Protein AF-A0A2X4UEC0-F1 (afdb_monomer_lite)

Radius of gyration: 20.93 Å; chains: 1; bounding box: 44×48×71 Å

Secondary structure (DSSP, 8-state):
-EE-TTT--HHHHHHHHHHHHHHHHHHHHHH-----HHHHHHHHHSTT-TTHHHHHHHHHHHHHHHHHHHHHSPPPP----S-HHHHHHHHHHHHHHHHHHHTS--TTSHHHHHHHHHHHHHHHHHHHTT-----SS-HHHHHHHHHHHHHHHHHHHHHHHHHHHHTTTT-HHHHHHHH-SSSEE-THHHHHHHHHHHHHHHHHHHHHHHSB-TTS-B----------HHHHHHHHHHHHHHHHH---HHHHHHHHHTT-HHHHHHHHHHHHHHHHHHHHHHHT-

pLDDT: mean 80.18, std 17.24, range [28.81, 96.94]

InterPro domains:
  IPR046513 Protein of unknown function DUF6691 [PF20398] (149-282)

Structure (mmCIF, N/CA/C/O backbone):
data_AF-A0A2X4UEC0-F1
#
_entry.id   AF-A0A2X4UEC0-F1
#
loop_
_atom_site.group_PDB
_atom_site.id
_atom_site.type_symbol
_atom_site.label_atom_id
_atom_site.label_alt_id
_atom_site.label_comp_id
_atom_site.label_asym_id
_atom_site.label_entity_id
_atom_site.label_seq_id
_atom_site.pdbx_PDB_ins_code
_atom_site.Cartn_x
_atom_site.Cartn_y
_atom_site.Cartn_z
_atom_site.occupancy
_atom_site.B_iso_or_equiv
_atom_site.auth_seq_id
_atom_site.auth_comp_id
_atom_site.auth_asym_id
_atom_site.auth_atom_id
_atom_site.pdbx_PDB_model_num
ATOM 1 N N . MET A 1 1 ? -0.788 -0.005 -29.541 1.00 61.12 1 MET A N 1
ATOM 2 C CA . MET A 1 1 ? -0.770 -0.655 -28.217 1.00 61.12 1 MET A CA 1
ATOM 3 C C . MET A 1 1 ? -0.410 -2.103 -28.415 1.00 61.12 1 MET A C 1
ATOM 5 O O . MET A 1 1 ? -1.191 -2.840 -29.006 1.00 61.12 1 MET A O 1
ATOM 9 N N . THR A 1 2 ? 0.791 -2.481 -28.009 1.00 75.88 2 THR A N 1
ATOM 10 C CA . THR A 1 2 ? 1.249 -3.869 -28.047 1.00 75.88 2 THR A CA 1
ATOM 11 C C . THR A 1 2 ? 1.297 -4.367 -26.615 1.00 75.88 2 THR A C 1
ATOM 13 O O . THR A 1 2 ? 1.972 -3.762 -25.784 1.00 75.88 2 THR A O 1
ATOM 16 N N . ILE A 1 3 ? 0.545 -5.427 -26.321 1.00 78.12 3 ILE A N 1
ATOM 17 C CA . ILE A 1 3 ? 0.578 -6.064 -25.003 1.00 78.12 3 ILE A CA 1
ATOM 18 C C . ILE A 1 3 ? 1.951 -6.710 -24.828 1.00 78.12 3 ILE A C 1
ATOM 20 O O . ILE A 1 3 ? 2.414 -7.430 -25.717 1.00 78.12 3 ILE A O 1
ATOM 24 N N . ASP A 1 4 ? 2.590 -6.458 -23.690 1.00 76.69 4 ASP A N 1
ATOM 25 C CA . ASP A 1 4 ? 3.835 -7.129 -23.326 1.00 76.69 4 ASP A CA 1
ATOM 26 C C . ASP A 1 4 ? 3.552 -8.558 -22.842 1.00 76.69 4 ASP A C 1
ATOM 28 O O . ASP A 1 4 ? 3.421 -8.834 -21.649 1.00 76.69 4 ASP A O 1
ATOM 32 N N . TRP A 1 5 ? 3.438 -9.486 -23.791 1.00 74.44 5 TRP A N 1
ATOM 33 C CA . TRP A 1 5 ? 3.199 -10.901 -23.505 1.00 74.44 5 TRP A CA 1
ATOM 34 C C . TRP A 1 5 ? 4.321 -11.565 -22.698 1.00 74.44 5 TRP A C 1
ATOM 36 O O . TRP A 1 5 ? 4.079 -12.612 -22.102 1.00 74.44 5 TRP A O 1
ATOM 46 N N . LEU A 1 6 ? 5.525 -10.982 -22.666 1.00 72.38 6 LEU A N 1
ATOM 47 C CA . LEU A 1 6 ? 6.673 -11.550 -21.962 1.00 72.38 6 LEU A CA 1
ATOM 48 C C . LEU A 1 6 ? 6.581 -11.316 -20.446 1.00 72.38 6 LEU A C 1
ATOM 50 O O . LEU A 1 6 ? 6.956 -12.189 -19.666 1.00 72.38 6 LEU A O 1
ATOM 54 N N . HIS A 1 7 ? 6.049 -10.166 -20.026 1.00 74.31 7 HIS A N 1
ATOM 55 C CA . HIS A 1 7 ? 5.911 -9.796 -18.610 1.00 74.31 7 HIS A CA 1
ATOM 56 C C . HIS A 1 7 ? 4.477 -9.917 -18.070 1.00 74.31 7 HIS A C 1
ATOM 58 O O . HIS A 1 7 ? 4.254 -9.786 -16.859 1.00 74.31 7 HIS A O 1
ATOM 64 N N . PHE A 1 8 ? 3.510 -10.211 -18.944 1.00 80.81 8 PHE A N 1
ATOM 65 C CA . PHE A 1 8 ? 2.116 -10.410 -18.573 1.00 80.81 8 PHE A CA 1
ATOM 66 C C . PHE A 1 8 ? 1.938 -11.645 -17.676 1.00 80.81 8 PHE A C 1
ATOM 68 O O . PHE A 1 8 ? 2.259 -12.773 -18.045 1.00 80.81 8 PHE A O 1
ATOM 75 N N . THR A 1 9 ? 1.389 -11.440 -16.475 1.00 84.88 9 THR A N 1
ATOM 76 C CA . THR A 1 9 ? 1.305 -12.480 -15.430 1.00 84.88 9 THR A CA 1
ATOM 77 C C . THR A 1 9 ? -0.104 -12.564 -14.827 1.00 84.88 9 THR A C 1
ATOM 79 O O . THR A 1 9 ? -0.332 -12.205 -13.669 1.00 84.88 9 THR A O 1
ATOM 82 N N . PRO A 1 10 ? -1.096 -13.046 -15.597 1.00 87.94 10 PRO A N 1
ATOM 83 C CA . PRO A 1 10 ? -2.509 -12.933 -15.235 1.00 87.94 10 PRO A CA 1
ATOM 84 C C . PRO A 1 10 ? -2.891 -13.718 -13.979 1.00 87.94 10 PRO A C 1
ATOM 86 O O . PRO A 1 10 ? -3.644 -13.226 -13.140 1.00 87.94 10 PRO A O 1
ATOM 89 N N . LEU A 1 11 ? -2.367 -14.938 -13.830 1.00 90.56 11 LEU A N 1
ATOM 90 C CA . LEU A 1 11 ? -2.722 -15.819 -12.716 1.00 90.56 11 LEU A CA 1
ATOM 91 C C . LEU A 1 11 ? -2.178 -15.301 -11.385 1.00 90.56 11 LEU A C 1
ATOM 93 O O . LEU A 1 11 ? -2.914 -15.253 -10.402 1.00 90.56 11 LEU A O 1
ATOM 97 N N . SER A 1 12 ? -0.916 -14.867 -11.351 1.00 89.69 12 SER A N 1
ATOM 98 C CA . SER A 1 12 ? -0.319 -14.315 -10.133 1.00 89.69 12 SER A CA 1
ATOM 99 C C . SER A 1 12 ? -0.928 -12.957 -9.778 1.00 89.69 12 SER A C 1
ATOM 101 O O . SER A 1 12 ? -1.145 -12.681 -8.601 1.00 89.69 12 SER A O 1
ATOM 103 N N . ALA A 1 13 ? -1.288 -12.146 -10.780 1.00 90.25 13 ALA A N 1
ATOM 104 C CA . ALA A 1 13 ? -2.024 -10.903 -10.583 1.00 90.25 13 ALA A CA 1
ATOM 105 C C . ALA A 1 13 ? -3.399 -11.143 -9.934 1.00 90.25 13 ALA A C 1
ATOM 107 O O . ALA A 1 13 ? -3.717 -10.520 -8.921 1.00 90.25 13 ALA A O 1
ATOM 108 N N . LEU A 1 14 ? -4.194 -12.083 -10.457 1.00 93.12 14 LEU A N 1
ATOM 109 C CA . LEU A 1 14 ? -5.495 -12.440 -9.879 1.00 93.12 14 LEU A CA 1
ATOM 110 C C . LEU A 1 14 ? -5.361 -13.068 -8.489 1.00 93.12 14 LEU A C 1
ATOM 112 O O . LEU A 1 14 ? -6.103 -12.693 -7.582 1.00 93.12 14 LEU A O 1
ATOM 116 N N . ALA A 1 15 ? -4.412 -13.988 -8.302 1.00 94.75 15 ALA A N 1
ATOM 117 C CA . ALA A 1 15 ? -4.171 -14.638 -7.017 1.00 94.75 15 ALA A CA 1
ATOM 118 C C . ALA A 1 15 ? -3.714 -13.627 -5.956 1.00 94.75 15 ALA A C 1
ATOM 120 O O . ALA A 1 15 ? -4.293 -13.564 -4.872 1.00 94.75 15 ALA A O 1
ATOM 121 N N . GLY A 1 16 ? -2.732 -12.783 -6.282 1.00 92.25 16 GLY A N 1
ATOM 122 C CA . GLY A 1 16 ? -2.256 -11.715 -5.405 1.00 92.25 16 GLY A CA 1
ATOM 123 C C . GLY A 1 16 ? -3.348 -10.689 -5.100 1.00 92.25 16 GLY A C 1
ATOM 124 O O . GLY A 1 16 ? -3.535 -10.321 -3.941 1.00 92.25 16 GLY A O 1
ATOM 125 N N . GLY A 1 17 ? -4.145 -10.308 -6.103 1.00 92.38 17 GLY A N 1
ATOM 126 C CA . GLY A 1 17 ? -5.350 -9.497 -5.927 1.00 92.38 17 GLY A CA 1
ATOM 127 C C . GLY A 1 17 ? -6.339 -10.135 -4.954 1.00 92.38 17 GLY A C 1
ATOM 128 O O . GLY A 1 17 ? -6.763 -9.493 -3.997 1.00 92.38 17 GLY A O 1
ATOM 129 N N . GLY A 1 18 ? -6.649 -11.420 -5.126 1.00 96.12 18 GLY A N 1
ATOM 130 C CA . GLY A 1 18 ? -7.520 -12.168 -4.221 1.00 96.12 18 GLY A CA 1
ATOM 131 C C . GLY A 1 18 ? -7.004 -12.185 -2.780 1.00 96.12 18 GLY A C 1
ATOM 132 O O . GLY A 1 18 ? -7.762 -11.881 -1.861 1.00 96.12 18 GLY A O 1
ATOM 133 N N . ILE A 1 19 ? -5.707 -12.440 -2.575 1.00 96.12 19 ILE A N 1
ATOM 134 C CA . ILE A 1 19 ? -5.052 -12.411 -1.254 1.00 96.12 19 ILE A CA 1
ATOM 135 C C . ILE A 1 19 ? -5.174 -11.021 -0.609 1.00 96.12 19 ILE A C 1
ATOM 137 O O . ILE A 1 19 ? -5.539 -10.909 0.564 1.00 96.12 19 ILE A O 1
ATOM 141 N N . ILE A 1 20 ? -4.935 -9.953 -1.377 1.00 93.88 20 ILE A N 1
ATOM 142 C CA . ILE A 1 20 ? -5.148 -8.571 -0.925 1.00 93.88 20 ILE A CA 1
ATOM 143 C C . ILE A 1 20 ? -6.614 -8.373 -0.518 1.00 93.88 20 ILE A C 1
ATOM 145 O O . ILE A 1 20 ? -6.886 -7.838 0.557 1.00 93.88 20 ILE A O 1
ATOM 149 N N . GLY A 1 21 ? -7.563 -8.847 -1.327 1.00 92.50 21 GLY A N 1
ATOM 150 C CA . GLY A 1 21 ? -8.993 -8.788 -1.028 1.00 92.50 21 GLY A CA 1
ATOM 151 C C . GLY A 1 21 ? -9.357 -9.467 0.298 1.00 92.50 21 GLY A C 1
ATOM 152 O O . GLY A 1 21 ? -10.104 -8.889 1.090 1.00 92.50 21 GLY A O 1
ATOM 153 N N . ILE A 1 22 ? -8.769 -10.635 0.592 1.00 95.31 22 ILE A N 1
ATOM 154 C CA . ILE A 1 22 ? -8.926 -11.337 1.880 1.00 95.31 22 ILE A CA 1
ATOM 155 C C . ILE A 1 22 ? -8.385 -10.482 3.028 1.00 95.31 22 ILE A C 1
ATOM 157 O O . ILE A 1 22 ? -9.070 -10.305 4.035 1.00 95.31 22 ILE A O 1
ATOM 161 N N . ALA A 1 23 ? -7.187 -9.909 2.886 1.00 94.88 23 ALA A N 1
ATOM 162 C CA . ALA A 1 23 ? -6.604 -9.050 3.915 1.00 94.88 23 ALA A CA 1
ATOM 163 C C . ALA A 1 23 ? -7.492 -7.835 4.230 1.00 94.88 23 ALA A C 1
ATOM 165 O O . ALA A 1 23 ? -7.728 -7.521 5.401 1.00 94.88 23 ALA A O 1
ATOM 166 N N . VAL A 1 24 ? -8.026 -7.172 3.197 1.00 91.50 24 VAL A N 1
ATOM 167 C CA . VAL A 1 24 ? -8.945 -6.035 3.360 1.00 91.50 24 VAL A CA 1
ATOM 168 C C . VAL A 1 24 ? -10.254 -6.472 4.016 1.00 91.50 24 VAL A C 1
ATOM 170 O O . VAL A 1 24 ? -10.740 -5.787 4.918 1.00 91.50 24 VAL A O 1
ATOM 173 N N . ALA A 1 25 ? -10.811 -7.615 3.612 1.00 91.38 25 ALA A N 1
ATOM 174 C CA . ALA A 1 25 ? -12.017 -8.178 4.208 1.00 91.38 25 ALA A CA 1
ATOM 175 C C . ALA A 1 25 ? -11.825 -8.486 5.701 1.00 91.38 25 ALA A C 1
ATOM 177 O O . ALA A 1 25 ? -12.659 -8.091 6.515 1.00 91.38 25 ALA A O 1
ATOM 178 N N . LEU A 1 26 ? -10.708 -9.117 6.077 1.00 91.75 26 LEU A N 1
ATOM 179 C CA . LEU A 1 26 ? -10.366 -9.399 7.474 1.00 91.75 26 LEU A CA 1
ATOM 180 C C . LEU A 1 26 ? -10.274 -8.108 8.293 1.00 91.75 26 LEU A C 1
ATOM 182 O O . LEU A 1 26 ? -10.911 -7.990 9.343 1.00 91.75 26 LEU A O 1
ATOM 186 N N . LEU A 1 27 ? -9.547 -7.103 7.797 1.00 88.00 27 LEU A N 1
ATOM 187 C CA . LEU A 1 27 ? -9.419 -5.826 8.499 1.00 88.00 27 LEU A CA 1
ATOM 188 C C . LEU A 1 27 ? -10.780 -5.128 8.668 1.00 88.00 27 LEU A C 1
ATOM 190 O O . LEU A 1 27 ? -11.069 -4.573 9.732 1.00 88.00 27 LEU A O 1
ATOM 194 N N . LEU A 1 28 ? -11.644 -5.194 7.655 1.00 87.12 28 LEU A N 1
ATOM 195 C CA . LEU A 1 28 ? -12.980 -4.608 7.713 1.00 87.12 28 LEU A CA 1
ATOM 196 C C . LEU A 1 28 ? -13.885 -5.329 8.717 1.00 87.12 28 LEU A C 1
ATOM 198 O O . LEU A 1 28 ? -14.566 -4.680 9.507 1.00 87.12 28 LEU A O 1
ATOM 202 N N . VAL A 1 29 ? -13.896 -6.658 8.696 1.00 86.81 29 VAL A N 1
ATOM 203 C CA . VAL A 1 29 ? -14.808 -7.485 9.495 1.00 86.81 29 VAL A CA 1
ATOM 204 C C . VAL A 1 29 ? -14.460 -7.449 10.984 1.00 86.81 29 VAL A C 1
ATOM 206 O O . VAL A 1 29 ? -15.365 -7.371 11.822 1.00 86.81 29 VAL A O 1
ATOM 209 N N . PHE A 1 30 ? -13.169 -7.468 11.321 1.00 85.50 30 PHE A N 1
ATOM 210 C CA . PHE A 1 30 ? -12.709 -7.477 12.711 1.00 85.50 30 PHE A CA 1
ATOM 211 C C . PHE A 1 30 ? -12.511 -6.065 13.267 1.00 85.50 30 PHE A C 1
ATOM 213 O O . PHE A 1 30 ? -13.055 -5.742 14.326 1.00 85.50 30 PHE A O 1
ATOM 220 N N . ASN A 1 31 ? -11.816 -5.189 12.535 1.00 82.19 31 ASN A N 1
ATOM 221 C CA . ASN A 1 31 ? -11.466 -3.859 13.038 1.00 82.19 31 ASN A CA 1
ATOM 222 C C . ASN A 1 31 ? -12.452 -2.767 12.603 1.00 82.19 31 ASN A C 1
ATOM 224 O O . ASN A 1 31 ? -12.457 -1.690 13.199 1.00 82.19 31 ASN A O 1
ATOM 228 N N . GLY A 1 32 ? -13.298 -3.009 11.596 1.00 80.75 32 GLY A N 1
ATOM 229 C CA . GLY A 1 32 ? -14.277 -2.016 11.129 1.00 80.75 32 GLY A CA 1
ATOM 230 C C . GLY A 1 32 ? -13.624 -0.824 10.455 1.00 80.75 32 GLY A C 1
ATOM 231 O O . GLY A 1 32 ? -14.128 0.301 10.549 1.00 80.75 32 GLY A O 1
ATOM 232 N N . ARG A 1 33 ? -12.455 -1.057 9.855 1.00 81.81 33 ARG A N 1
ATOM 233 C CA . ARG A 1 33 ? -11.625 -0.056 9.187 1.00 81.81 33 ARG A CA 1
ATOM 234 C C . ARG A 1 33 ? -11.362 -0.505 7.756 1.00 81.81 33 ARG A C 1
ATOM 236 O O . ARG A 1 33 ? -11.204 -1.691 7.489 1.00 81.81 33 ARG A O 1
ATOM 243 N N . ILE A 1 34 ? -11.297 0.461 6.848 1.00 77.31 34 ILE A N 1
ATOM 244 C CA . ILE A 1 34 ? -10.930 0.228 5.449 1.00 77.31 34 ILE A CA 1
ATOM 245 C C . ILE A 1 34 ? -9.404 0.303 5.330 1.00 77.31 34 ILE A C 1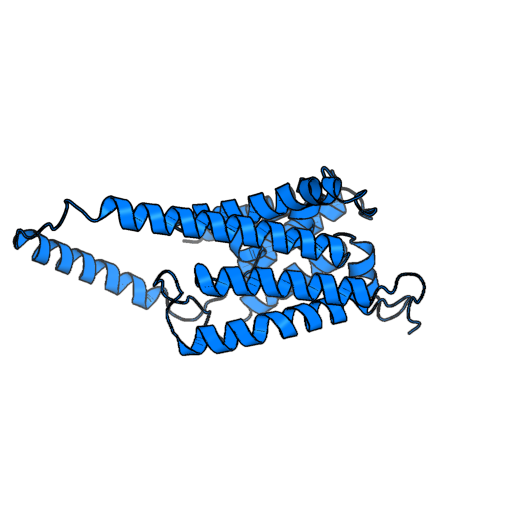
ATOM 247 O O . ILE A 1 34 ? -8.775 1.196 5.904 1.00 77.31 34 ILE A O 1
ATOM 251 N N . ALA A 1 35 ? -8.811 -0.630 4.587 1.00 70.12 35 ALA A N 1
ATOM 252 C CA . ALA A 1 35 ? -7.376 -0.663 4.338 1.00 70.12 35 ALA A CA 1
ATOM 253 C C . ALA A 1 35 ? -6.975 0.438 3.341 1.00 70.12 35 ALA A C 1
ATOM 255 O O . ALA A 1 35 ? -7.088 0.272 2.130 1.00 70.12 35 ALA A O 1
ATOM 256 N N . GLY A 1 36 ? -6.507 1.575 3.855 1.00 81.38 36 GLY A N 1
ATOM 257 C CA . GLY A 1 36 ? -5.862 2.621 3.062 1.00 81.38 36 GLY A CA 1
ATOM 258 C C . GLY A 1 36 ? -4.475 2.895 3.617 1.00 81.38 36 GLY A C 1
ATOM 259 O O . GLY A 1 36 ? -4.361 3.590 4.620 1.00 81.38 36 GLY A O 1
ATOM 260 N N . ILE A 1 37 ? -3.425 2.362 2.986 1.00 85.38 37 ILE A N 1
ATOM 261 C CA . ILE A 1 37 ? -2.052 2.370 3.531 1.00 85.38 37 ILE A CA 1
ATOM 262 C C . ILE A 1 37 ? -1.572 3.797 3.790 1.00 85.38 37 ILE A C 1
ATOM 264 O O . ILE A 1 37 ? -1.108 4.090 4.885 1.00 85.38 37 ILE A O 1
ATOM 268 N N . SER A 1 38 ? -1.809 4.716 2.852 1.00 80.75 38 SER A N 1
ATOM 269 C CA . SER A 1 38 ? -1.541 6.149 3.023 1.00 80.75 38 SER A CA 1
ATOM 270 C C . SER A 1 38 ? -2.220 6.746 4.262 1.00 80.75 38 SER A C 1
ATOM 272 O O . SER A 1 38 ? -1.614 7.525 4.993 1.00 80.75 38 SER A O 1
ATOM 274 N N . GLY A 1 39 ? -3.472 6.357 4.532 1.00 81.44 39 GLY A N 1
ATOM 275 C CA . GLY A 1 39 ? -4.231 6.793 5.707 1.00 81.44 39 GLY A CA 1
ATOM 276 C C . GLY A 1 39 ? -3.802 6.095 7.002 1.00 81.44 39 GLY A C 1
ATOM 277 O O . GLY A 1 39 ? -3.832 6.707 8.068 1.00 81.44 39 GLY A O 1
ATOM 278 N N . ILE A 1 40 ? -3.363 4.836 6.923 1.00 85.69 40 ILE A N 1
ATOM 279 C CA . ILE A 1 40 ? -2.780 4.081 8.041 1.00 85.69 40 ILE A CA 1
ATOM 280 C C . ILE A 1 40 ? -1.450 4.724 8.450 1.00 85.69 40 ILE A C 1
ATOM 282 O O . ILE A 1 40 ? -1.263 5.027 9.627 1.00 85.69 40 ILE A O 1
ATOM 286 N N . THR A 1 41 ? -0.573 5.005 7.483 1.00 86.56 41 THR A N 1
ATOM 287 C CA . THR A 1 41 ? 0.720 5.663 7.690 1.00 86.56 41 THR A CA 1
ATOM 288 C C . THR A 1 41 ? 0.555 7.097 8.189 1.00 86.56 41 THR A C 1
ATOM 290 O O . THR A 1 41 ? 1.086 7.435 9.245 1.00 86.56 41 THR A O 1
ATOM 293 N N . GLY A 1 42 ? -0.242 7.931 7.512 1.00 82.19 42 GLY A N 1
ATOM 294 C CA . GLY A 1 42 ? -0.520 9.295 7.978 1.00 82.19 42 GLY A CA 1
ATOM 295 C C . GLY A 1 42 ? -1.179 9.307 9.362 1.00 82.19 42 GLY A C 1
ATOM 296 O O . GLY A 1 42 ? -0.835 10.098 10.237 1.00 82.19 42 GLY A O 1
ATOM 297 N N . GLY A 1 43 ? -2.049 8.336 9.620 1.00 80.75 43 GLY A N 1
ATOM 298 C CA . GLY A 1 43 ? -2.710 8.153 10.899 1.00 80.75 43 GLY A CA 1
ATOM 299 C C . GLY A 1 43 ? -1.791 7.888 12.100 1.00 80.75 43 GLY A C 1
ATOM 300 O O . GLY A 1 43 ? -2.240 8.055 13.238 1.00 80.75 43 GLY A O 1
ATOM 301 N N . LEU A 1 44 ? -0.539 7.473 11.885 1.00 84.56 44 LEU A N 1
ATOM 302 C CA . LEU A 1 44 ? 0.468 7.330 12.946 1.00 84.56 44 LEU A CA 1
ATOM 303 C C . LEU A 1 44 ? 1.092 8.673 13.337 1.00 84.56 44 LEU A C 1
ATOM 305 O O . LEU A 1 44 ? 1.400 8.889 14.514 1.00 84.56 44 LEU A O 1
ATOM 309 N N . LEU A 1 45 ? 1.218 9.580 12.368 1.00 79.69 45 LEU A N 1
ATOM 310 C CA . LEU A 1 45 ? 1.816 10.904 12.535 1.00 79.69 45 LEU A CA 1
ATOM 311 C C . LEU A 1 45 ? 0.852 11.900 13.202 1.00 79.69 45 LEU A C 1
ATOM 313 O O . LEU A 1 45 ? 1.300 12.817 13.881 1.00 79.69 45 LEU A O 1
ATOM 317 N N . THR A 1 46 ? -0.467 11.708 13.086 1.00 73.19 46 THR A N 1
ATOM 318 C CA . THR A 1 46 ? -1.457 12.552 13.784 1.00 73.19 46 THR A CA 1
ATOM 319 C C . THR A 1 46 ? -1.346 12.441 15.320 1.00 73.19 46 THR A C 1
ATOM 321 O O . THR A 1 46 ? -1.350 11.320 15.855 1.00 73.19 46 THR A O 1
ATOM 324 N N . PRO A 1 47 ? -1.268 13.562 16.067 1.00 65.19 47 PRO A N 1
ATOM 325 C CA . PRO A 1 47 ? -1.242 13.559 17.535 1.00 65.19 47 PRO A CA 1
ATOM 326 C C . PRO A 1 47 ? -2.536 13.003 18.165 1.00 65.19 47 PRO A C 1
ATOM 328 O O . PRO A 1 47 ? -3.631 13.264 17.677 1.00 65.19 47 PRO A O 1
ATOM 331 N N . GLY A 1 48 ? -2.421 12.249 19.269 1.00 62.50 48 GLY A N 1
ATOM 332 C CA . GLY A 1 48 ? -3.562 11.895 20.138 1.00 62.50 48 GLY A CA 1
ATOM 333 C C . GLY A 1 48 ? -4.460 10.711 19.728 1.00 62.50 48 GLY A C 1
ATOM 334 O O . GLY A 1 48 ? -5.527 10.539 20.311 1.00 62.50 48 GLY A O 1
ATOM 335 N N . GLY A 1 49 ? -4.077 9.884 18.749 1.00 60.53 49 GLY A N 1
ATOM 336 C CA . GLY A 1 49 ? -4.903 8.750 18.301 1.00 60.53 49 GLY A CA 1
ATOM 337 C C . GLY A 1 49 ? -4.757 7.466 19.138 1.00 60.53 49 GLY A C 1
ATOM 338 O O . GLY A 1 49 ? -3.684 6.871 19.163 1.00 60.53 49 GLY A O 1
ATOM 339 N N . THR A 1 50 ? -5.852 6.959 19.711 1.00 61.41 50 THR A N 1
ATOM 340 C CA . THR A 1 50 ? -5.958 5.609 20.324 1.00 61.41 50 THR A CA 1
ATOM 341 C C . THR A 1 50 ? -5.845 4.461 19.311 1.00 61.41 50 THR A C 1
ATOM 343 O O . THR A 1 50 ? -5.632 3.309 19.668 1.00 61.41 50 THR A O 1
ATOM 346 N N . GLU A 1 51 ? -5.939 4.772 18.020 1.00 77.56 51 GLU A N 1
ATOM 347 C CA . GLU A 1 51 ? -5.913 3.811 16.914 1.00 77.56 51 GLU A CA 1
ATOM 348 C C . GLU A 1 51 ? -4.482 3.512 16.408 1.00 77.56 51 GLU A C 1
ATOM 350 O O . GLU A 1 51 ? -4.307 2.763 15.448 1.00 77.56 51 GLU A O 1
ATOM 355 N N . LYS A 1 52 ? -3.437 4.092 17.019 1.00 84.50 52 LYS A N 1
ATOM 356 C CA . LYS A 1 52 ? -2.045 3.937 16.551 1.00 84.50 52 LYS A CA 1
ATOM 357 C C . LYS A 1 52 ? -1.534 2.501 16.637 1.00 84.50 52 LYS A C 1
ATOM 359 O O . LYS A 1 52 ? -0.810 2.076 15.744 1.00 84.50 52 LYS A O 1
ATOM 364 N N . ALA A 1 53 ? -1.942 1.749 17.659 1.00 88.00 53 ALA A N 1
ATOM 365 C CA . ALA A 1 53 ? -1.441 0.396 17.894 1.00 88.00 53 ALA A CA 1
ATOM 366 C C . ALA A 1 53 ? -1.755 -0.558 16.729 1.00 88.00 53 ALA A C 1
ATOM 368 O O . ALA A 1 53 ? -0.853 -1.195 16.193 1.00 88.00 53 ALA A O 1
ATOM 369 N N . TRP A 1 54 ? -3.010 -0.604 16.266 1.00 88.94 54 TRP A N 1
ATOM 370 C CA . TRP A 1 54 ? -3.378 -1.472 15.141 1.00 88.94 54 TRP A CA 1
ATOM 371 C C . TRP A 1 54 ? -2.798 -0.970 13.812 1.00 88.94 54 TRP A C 1
ATOM 373 O O . TRP A 1 54 ? -2.423 -1.776 12.965 1.00 88.94 54 TRP A O 1
ATOM 383 N N . ARG A 1 55 ? -2.689 0.354 13.623 1.00 91.56 55 ARG A N 1
ATOM 384 C CA . ARG A 1 55 ? -2.071 0.941 12.422 1.00 91.56 55 ARG A CA 1
ATOM 385 C C . ARG A 1 55 ? -0.598 0.559 12.323 1.00 91.56 55 ARG A C 1
ATOM 387 O O . ARG A 1 55 ? -0.150 0.143 11.261 1.00 91.56 55 ARG A O 1
ATOM 394 N N . GLY A 1 56 ? 0.124 0.658 13.439 1.00 93.06 56 GLY A N 1
ATOM 395 C CA . GLY A 1 56 ? 1.514 0.228 13.547 1.00 93.06 56 GLY A CA 1
ATOM 396 C C . GLY A 1 56 ? 1.650 -1.267 13.283 1.00 93.06 56 GLY A C 1
ATOM 397 O O . GLY A 1 56 ? 2.461 -1.657 12.454 1.00 93.06 56 GLY A O 1
ATOM 398 N N . ALA A 1 57 ? 0.791 -2.088 13.892 1.00 94.19 57 ALA A N 1
ATOM 399 C CA . ALA A 1 57 ? 0.778 -3.533 13.673 1.00 94.19 57 ALA A CA 1
ATOM 400 C C . ALA A 1 57 ? 0.578 -3.908 12.196 1.00 94.19 57 ALA A C 1
ATOM 402 O O . ALA A 1 57 ? 1.289 -4.763 11.682 1.00 94.19 57 ALA A O 1
ATOM 403 N N . PHE A 1 58 ? -0.323 -3.227 11.482 1.00 95.06 58 PHE A N 1
ATOM 404 C CA . PHE A 1 58 ? -0.515 -3.443 10.047 1.00 95.06 58 PHE A CA 1
ATOM 405 C C . PHE A 1 58 ? 0.751 -3.125 9.231 1.00 95.06 58 PHE A C 1
ATOM 407 O O . PHE A 1 58 ? 1.146 -3.916 8.377 1.00 95.06 58 PHE A O 1
ATOM 414 N N . LEU A 1 59 ? 1.417 -1.993 9.501 1.00 95.88 59 LEU A N 1
ATOM 415 C CA . LEU A 1 59 ? 2.657 -1.620 8.801 1.00 95.88 59 LEU A CA 1
ATOM 416 C C . LEU A 1 59 ? 3.829 -2.543 9.149 1.00 95.88 59 LEU A C 1
ATOM 418 O O . LEU A 1 59 ? 4.616 -2.887 8.273 1.00 95.88 59 LEU A O 1
ATOM 422 N N . VAL A 1 60 ? 3.921 -2.987 10.403 1.00 96.44 60 VAL A N 1
ATOM 423 C CA . VAL A 1 60 ? 4.880 -4.018 10.819 1.00 96.44 60 VAL A CA 1
ATOM 424 C C . VAL A 1 60 ? 4.615 -5.317 10.056 1.00 96.44 60 VAL A C 1
ATOM 426 O O . VAL A 1 60 ? 5.554 -5.932 9.564 1.00 96.44 60 VAL A O 1
ATOM 429 N N . GLY A 1 61 ? 3.348 -5.690 9.859 1.00 96.06 61 GLY A N 1
ATOM 430 C CA . GLY A 1 61 ? 2.978 -6.829 9.019 1.00 96.06 61 GLY A CA 1
ATOM 431 C C . GLY A 1 61 ? 3.472 -6.691 7.575 1.00 96.06 61 GLY A C 1
ATOM 432 O O . GLY A 1 61 ? 4.036 -7.641 7.033 1.00 96.06 61 GLY A O 1
ATOM 433 N N . LEU A 1 62 ? 3.351 -5.500 6.974 1.00 95.62 62 LEU A N 1
ATOM 434 C CA . LEU A 1 62 ? 3.909 -5.223 5.642 1.00 95.62 62 LEU A CA 1
ATOM 435 C C . LEU A 1 62 ? 5.436 -5.369 5.611 1.00 95.62 62 LEU A C 1
ATOM 437 O O . LEU A 1 62 ? 5.954 -5.985 4.684 1.00 95.62 62 LEU A O 1
ATOM 441 N N . LEU A 1 63 ? 6.145 -4.849 6.617 1.00 96.38 63 LEU A N 1
ATOM 442 C CA . LEU A 1 63 ? 7.608 -4.939 6.722 1.00 96.38 63 LEU A CA 1
ATOM 443 C C . LEU A 1 63 ? 8.108 -6.377 6.910 1.00 96.38 63 LEU A C 1
ATOM 445 O O . LEU A 1 63 ? 9.167 -6.726 6.399 1.00 96.38 63 LEU A O 1
ATOM 449 N N . ILE A 1 64 ? 7.355 -7.207 7.634 1.00 96.25 64 ILE A N 1
ATOM 450 C CA . ILE A 1 64 ? 7.692 -8.614 7.896 1.00 96.25 64 ILE A CA 1
ATOM 451 C C . ILE A 1 64 ? 7.369 -9.502 6.685 1.00 96.25 64 ILE A C 1
ATOM 453 O O . ILE A 1 64 ? 8.020 -10.525 6.476 1.00 96.25 64 ILE A O 1
ATOM 457 N N . SER A 1 65 ? 6.396 -9.118 5.855 1.00 95.12 65 SER A N 1
ATOM 458 C CA . SER A 1 65 ? 5.931 -9.947 4.736 1.00 95.12 65 SER A CA 1
ATOM 459 C C . SER A 1 65 ? 7.022 -10.435 3.758 1.00 95.12 65 SER A C 1
ATOM 461 O O . SER A 1 65 ? 6.966 -11.615 3.409 1.00 95.12 65 SER A O 1
ATOM 463 N N . PRO A 1 66 ? 8.055 -9.653 3.365 1.00 94.25 66 PRO A N 1
ATOM 464 C CA . PRO A 1 66 ? 9.124 -10.147 2.495 1.00 94.25 66 PRO A CA 1
ATOM 465 C C . PRO A 1 66 ? 9.959 -11.231 3.173 1.00 94.25 66 PRO A C 1
ATOM 467 O O . PRO A 1 66 ? 10.363 -12.190 2.526 1.00 94.25 66 PRO A O 1
ATOM 470 N N . TRP A 1 67 ? 10.188 -11.115 4.483 1.00 94.69 67 TRP A N 1
ATOM 471 C CA . TRP A 1 67 ? 10.930 -12.109 5.258 1.00 94.69 67 TRP A CA 1
ATOM 472 C C . TRP A 1 67 ? 10.172 -13.427 5.352 1.00 94.69 67 TRP A C 1
ATOM 474 O O . TRP A 1 67 ? 10.774 -14.484 5.204 1.00 94.69 67 TRP A O 1
ATOM 484 N N . LEU A 1 68 ? 8.850 -13.371 5.525 1.00 95.00 68 LEU A N 1
ATOM 485 C CA . LEU A 1 68 ? 8.009 -14.567 5.490 1.00 95.00 68 LEU A CA 1
ATOM 486 C C . LEU A 1 68 ? 7.951 -15.181 4.090 1.00 95.00 68 LEU A C 1
ATOM 488 O O . LEU A 1 68 ? 8.009 -16.400 3.960 1.00 95.00 68 LEU A O 1
ATOM 492 N N . TYR A 1 69 ? 7.905 -14.356 3.042 1.00 93.94 69 TYR A N 1
ATOM 493 C CA . TYR A 1 69 ? 7.961 -14.841 1.664 1.00 93.94 69 TYR A CA 1
ATOM 494 C C . TYR A 1 69 ? 9.264 -15.607 1.383 1.00 93.94 69 TYR A C 1
ATOM 496 O O . TYR A 1 69 ? 9.229 -16.664 0.757 1.00 93.94 69 TYR A O 1
ATOM 504 N N . ARG A 1 70 ? 10.401 -15.138 1.927 1.00 92.44 70 ARG A N 1
ATOM 505 C CA . ARG A 1 70 ? 11.714 -15.798 1.790 1.00 92.44 70 ARG A CA 1
ATOM 506 C C . ARG A 1 70 ? 11.763 -17.228 2.321 1.00 92.44 70 ARG A C 1
ATOM 508 O O . ARG A 1 70 ? 12.619 -17.990 1.889 1.00 92.44 70 ARG A O 1
ATOM 515 N N . ILE A 1 71 ? 10.872 -17.587 3.245 1.00 92.94 71 ILE A N 1
ATOM 516 C CA . ILE A 1 71 ? 10.776 -18.952 3.779 1.00 92.94 71 ILE A CA 1
ATOM 517 C C . ILE A 1 71 ? 10.245 -19.911 2.702 1.00 92.94 71 ILE A C 1
ATOM 519 O O . ILE A 1 71 ? 10.654 -21.066 2.655 1.00 92.94 71 ILE A O 1
ATOM 523 N N . ALA A 1 72 ? 9.351 -19.432 1.832 1.00 89.75 72 ALA A N 1
ATOM 524 C CA . ALA A 1 72 ? 8.724 -20.226 0.777 1.00 89.75 72 ALA A CA 1
ATOM 525 C C . ALA A 1 72 ? 9.483 -20.180 -0.563 1.00 89.75 72 ALA A C 1
ATOM 527 O O . ALA A 1 72 ? 9.331 -21.089 -1.375 1.00 89.75 72 ALA A O 1
ATOM 528 N N . GLY A 1 73 ? 10.293 -19.148 -0.814 1.00 87.38 73 GLY A N 1
ATOM 529 C CA . GLY A 1 73 ? 11.084 -19.041 -2.041 1.00 87.38 73 GLY A CA 1
ATOM 530 C C . GLY A 1 73 ? 11.903 -17.751 -2.138 1.00 87.38 73 GLY A C 1
ATOM 531 O O . GLY A 1 73 ? 11.759 -16.859 -1.301 1.00 87.38 73 GLY A O 1
ATOM 532 N N . PRO A 1 74 ? 12.777 -17.617 -3.151 1.00 88.38 74 PRO A N 1
ATOM 533 C CA . PRO A 1 74 ? 13.542 -16.392 -3.361 1.00 88.38 74 PRO A CA 1
ATOM 534 C C . PRO A 1 74 ? 12.609 -15.208 -3.642 1.00 88.38 74 PRO A C 1
ATOM 536 O O . PRO A 1 74 ? 11.589 -15.348 -4.320 1.00 88.38 74 PRO A O 1
ATOM 539 N N . LEU A 1 75 ? 12.961 -14.028 -3.119 1.00 86.50 75 LEU A N 1
ATOM 540 C CA . LEU A 1 75 ? 12.227 -12.806 -3.440 1.00 86.50 75 LEU A CA 1
ATOM 541 C C . LEU A 1 75 ? 12.370 -12.509 -4.939 1.00 86.50 75 LEU A C 1
ATOM 543 O O . LEU A 1 75 ? 13.489 -12.582 -5.452 1.00 86.50 75 LEU A O 1
ATOM 547 N N . PRO A 1 76 ? 11.275 -12.156 -5.633 1.00 85.38 76 PRO A N 1
ATOM 548 C CA . PRO A 1 76 ? 11.363 -11.720 -7.017 1.00 85.38 76 PRO A CA 1
ATOM 549 C C . PRO A 1 76 ? 12.205 -10.445 -7.109 1.00 85.38 76 PRO A C 1
ATOM 551 O O . PRO A 1 76 ? 12.218 -9.629 -6.183 1.00 85.38 76 PRO A O 1
ATOM 554 N N . GLU A 1 77 ? 12.893 -10.258 -8.231 1.00 80.75 77 GLU A N 1
ATOM 555 C CA . GLU A 1 77 ? 13.659 -9.039 -8.462 1.00 80.75 77 GLU A CA 1
ATOM 556 C C . GLU A 1 77 ? 12.721 -7.825 -8.494 1.00 80.75 77 GLU A C 1
ATOM 558 O O . GLU A 1 77 ? 11.713 -7.789 -9.207 1.00 80.75 77 GLU A O 1
ATOM 563 N N . MET A 1 78 ? 13.057 -6.821 -7.685 1.00 82.00 78 MET A N 1
ATOM 564 C CA . MET A 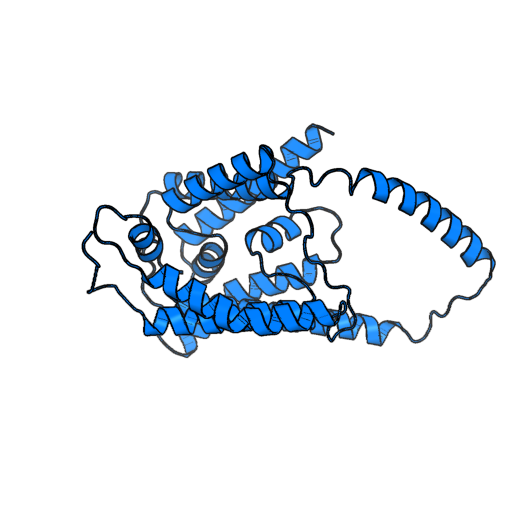1 78 ? 12.307 -5.573 -7.549 1.00 82.00 78 MET A CA 1
ATOM 565 C C . MET A 1 78 ? 13.215 -4.385 -7.903 1.00 82.00 78 MET A C 1
ATOM 567 O O . MET A 1 78 ? 13.535 -3.572 -7.028 1.00 82.00 78 MET A O 1
ATOM 571 N N . PRO A 1 79 ? 13.702 -4.300 -9.156 1.00 82.19 79 PRO A N 1
ATOM 572 C CA . PRO A 1 79 ? 14.590 -3.226 -9.567 1.00 82.19 79 PRO A CA 1
ATOM 573 C C . PRO A 1 79 ? 13.834 -1.900 -9.514 1.00 82.19 79 PRO A C 1
ATOM 575 O O . PRO A 1 79 ? 12.796 -1.722 -10.149 1.00 82.19 79 PRO A O 1
ATOM 578 N N . VAL A 1 80 ? 14.360 -0.959 -8.737 1.00 83.81 80 VAL A N 1
ATOM 579 C CA . VAL A 1 80 ? 13.821 0.397 -8.691 1.00 83.81 80 VAL A CA 1
ATOM 580 C C . VAL A 1 80 ? 14.622 1.262 -9.651 1.00 83.81 80 VAL A C 1
ATOM 582 O O . VAL A 1 80 ? 15.801 1.526 -9.426 1.00 83.81 80 VAL A O 1
ATOM 585 N N . SER A 1 81 ? 13.973 1.696 -10.726 1.00 73.62 81 SER A N 1
ATOM 586 C CA . SER A 1 81 ? 14.562 2.589 -11.719 1.00 73.62 81 SER A CA 1
ATOM 587 C C . SER A 1 81 ? 14.449 4.045 -11.259 1.00 73.62 81 SER A C 1
ATOM 589 O O . SER A 1 81 ? 13.358 4.530 -10.971 1.00 73.62 81 SER A O 1
ATOM 591 N N . GLY A 1 82 ? 15.577 4.754 -11.197 1.00 80.00 82 GLY A N 1
ATOM 592 C CA . GLY A 1 82 ? 15.622 6.189 -10.902 1.00 80.00 82 GLY A CA 1
ATOM 593 C C . GLY A 1 82 ? 16.711 6.574 -9.902 1.00 80.00 82 GLY A C 1
ATOM 594 O O . GLY A 1 82 ? 17.093 5.794 -9.034 1.00 80.00 82 GLY A O 1
ATOM 595 N N . GLY A 1 83 ? 17.221 7.802 -10.023 1.00 89.69 83 GLY A N 1
ATOM 596 C CA . GLY A 1 83 ? 18.188 8.342 -9.066 1.00 89.69 83 GLY A CA 1
ATOM 597 C C . GLY A 1 83 ? 17.558 8.608 -7.694 1.00 89.69 83 GLY A C 1
ATOM 598 O O . GLY A 1 83 ? 16.361 8.873 -7.588 1.00 89.69 83 GLY A O 1
ATOM 599 N N . SER A 1 84 ? 18.368 8.618 -6.632 1.00 91.12 84 SER A N 1
ATOM 600 C CA . SER A 1 84 ? 17.901 8.866 -5.257 1.00 91.12 84 SER A CA 1
ATOM 601 C C . SER A 1 84 ? 17.079 10.153 -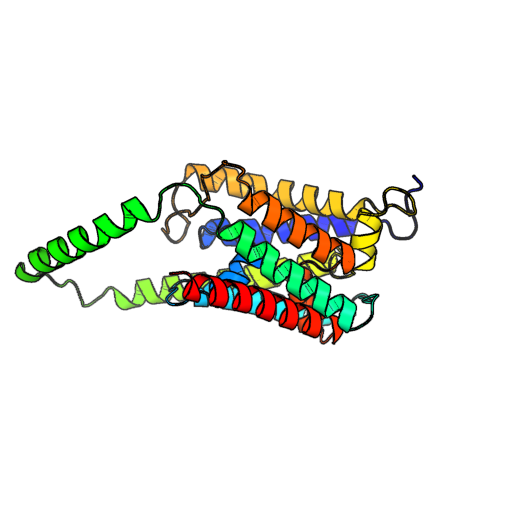5.126 1.00 91.12 84 SER A C 1
ATOM 603 O O . SER A 1 84 ? 16.050 10.163 -4.457 1.00 91.12 84 SER A O 1
ATOM 605 N N . LEU A 1 85 ? 17.480 11.222 -5.826 1.00 91.88 85 LEU A N 1
ATOM 606 C CA . LEU A 1 85 ? 16.759 12.498 -5.827 1.00 91.88 85 LEU A CA 1
ATOM 607 C C . LEU A 1 85 ? 15.364 12.384 -6.464 1.00 91.88 85 LEU A C 1
ATOM 609 O O . LEU A 1 85 ? 14.409 12.971 -5.961 1.00 91.88 85 LEU A O 1
ATOM 613 N N . TRP A 1 86 ? 15.238 11.594 -7.532 1.00 92.06 86 TRP A N 1
ATOM 614 C CA . TRP A 1 86 ? 13.966 11.333 -8.206 1.00 92.06 86 TRP A CA 1
ATOM 615 C C . TRP A 1 86 ? 12.992 10.598 -7.281 1.00 92.06 86 TRP A C 1
ATOM 617 O O . TRP A 1 86 ? 11.834 10.991 -7.146 1.00 92.06 86 TRP A O 1
ATOM 627 N N . LEU A 1 87 ? 13.490 9.588 -6.563 1.00 92.12 87 LEU A N 1
ATOM 628 C CA . LEU A 1 87 ? 12.710 8.822 -5.589 1.00 92.12 87 LEU A CA 1
ATOM 629 C C . LEU A 1 87 ? 12.301 9.661 -4.379 1.00 92.12 87 LEU A C 1
ATOM 631 O O . LEU A 1 87 ? 11.175 9.541 -3.899 1.00 92.12 87 LEU A O 1
ATOM 635 N N . MET A 1 88 ? 13.187 10.535 -3.901 1.00 94.25 88 MET A N 1
ATOM 636 C CA . MET A 1 88 ? 12.872 11.462 -2.816 1.00 94.25 88 MET A CA 1
ATOM 637 C C . MET A 1 88 ? 11.805 12.477 -3.237 1.00 94.25 88 MET A C 1
ATOM 639 O O . MET A 1 88 ? 10.857 12.706 -2.488 1.00 94.25 88 MET A O 1
ATOM 643 N N . ALA A 1 89 ? 11.913 13.053 -4.437 1.00 95.19 89 ALA A N 1
ATOM 644 C CA . ALA A 1 89 ? 10.906 13.970 -4.968 1.00 95.19 89 ALA A CA 1
ATOM 645 C C . ALA A 1 89 ? 9.543 13.275 -5.124 1.00 95.19 89 ALA A C 1
ATOM 647 O O . ALA A 1 89 ? 8.529 13.791 -4.651 1.00 95.19 89 ALA A O 1
ATOM 648 N N . ALA A 1 90 ? 9.525 12.072 -5.703 1.00 93.62 90 ALA A N 1
ATOM 649 C CA . ALA A 1 90 ? 8.323 11.256 -5.839 1.00 93.62 90 ALA A CA 1
ATOM 650 C C . ALA A 1 90 ? 7.691 10.922 -4.477 1.00 93.62 90 ALA A C 1
ATOM 652 O O . ALA A 1 90 ? 6.493 11.135 -4.281 1.00 93.62 90 ALA A O 1
ATOM 653 N N . GLY A 1 91 ? 8.500 10.474 -3.511 1.00 93.00 91 GLY A N 1
ATOM 654 C CA . GLY A 1 91 ? 8.058 10.184 -2.149 1.00 93.00 91 GLY A CA 1
ATOM 655 C C . GLY A 1 91 ? 7.464 11.413 -1.463 1.00 93.00 91 GLY A C 1
ATOM 656 O O . GLY A 1 91 ? 6.362 11.334 -0.925 1.00 93.00 91 GLY A O 1
ATOM 657 N N . LEU A 1 92 ? 8.127 12.572 -1.545 1.00 95.19 92 LEU A N 1
ATOM 658 C CA . LEU A 1 92 ? 7.630 13.839 -0.993 1.00 95.19 92 LEU A CA 1
ATOM 659 C C . LEU A 1 92 ? 6.282 14.249 -1.598 1.00 95.19 92 LEU A C 1
ATOM 661 O O . LEU A 1 92 ? 5.369 14.606 -0.850 1.00 95.19 92 LEU A O 1
ATOM 665 N N . LEU A 1 93 ? 6.136 14.171 -2.926 1.00 94.06 93 LEU A N 1
ATOM 666 C CA . LEU A 1 93 ? 4.887 14.489 -3.628 1.00 94.06 93 LEU A CA 1
ATOM 667 C C . LEU A 1 93 ? 3.751 13.552 -3.216 1.00 94.06 93 LEU A C 1
ATOM 669 O O . LEU A 1 93 ? 2.647 14.016 -2.927 1.00 94.06 93 LEU A O 1
ATOM 673 N N . VAL A 1 94 ? 4.034 12.253 -3.107 1.00 92.81 94 VAL A N 1
ATOM 674 C CA . VAL A 1 94 ? 3.086 11.262 -2.588 1.00 92.81 94 VAL A CA 1
ATOM 675 C C . VAL A 1 94 ? 2.702 11.598 -1.147 1.00 92.81 94 VAL A C 1
ATOM 677 O O . VAL A 1 94 ? 1.517 11.696 -0.833 1.00 92.81 94 VAL A O 1
ATOM 680 N N . GLY A 1 95 ? 3.672 11.862 -0.272 1.00 90.62 95 GLY A N 1
ATOM 681 C CA . GLY A 1 95 ? 3.432 12.236 1.122 1.00 90.62 95 GLY A CA 1
ATOM 682 C C . GLY A 1 95 ? 2.551 13.479 1.268 1.00 90.62 95 GLY A C 1
ATOM 683 O O . GLY A 1 95 ? 1.548 13.447 1.982 1.00 90.62 95 GLY A O 1
ATOM 684 N N . LEU A 1 96 ? 2.864 14.551 0.540 1.00 91.12 96 LEU A N 1
ATOM 685 C CA . LEU A 1 96 ? 2.078 15.789 0.526 1.00 91.12 96 LEU A CA 1
ATOM 686 C C . LEU A 1 96 ? 0.675 15.566 -0.054 1.00 91.12 96 LEU A C 1
ATOM 688 O O . LEU A 1 96 ? -0.315 15.983 0.549 1.00 91.12 96 LEU A O 1
ATOM 692 N N . GLY A 1 97 ? 0.578 14.868 -1.189 1.00 87.06 97 GLY A N 1
ATOM 693 C CA . GLY A 1 97 ? -0.681 14.581 -1.875 1.00 87.06 97 GLY A CA 1
ATOM 694 C C . GLY A 1 97 ? -1.650 13.769 -1.017 1.00 87.06 97 GLY A C 1
ATOM 695 O O . GLY A 1 97 ? -2.833 14.106 -0.931 1.00 87.06 97 GLY A O 1
ATOM 696 N N . THR A 1 98 ? -1.145 12.759 -0.295 1.00 85.50 98 THR A N 1
ATOM 697 C CA . THR A 1 98 ? -1.972 11.949 0.618 1.00 85.50 98 THR A CA 1
ATOM 698 C C . THR A 1 98 ? -2.611 12.777 1.728 1.00 85.50 98 THR A C 1
ATOM 700 O O . THR A 1 98 ? -3.773 12.546 2.059 1.00 85.50 98 THR A O 1
ATOM 703 N N . ARG A 1 99 ? -1.890 13.752 2.297 1.00 85.81 99 ARG A N 1
ATOM 704 C CA . ARG A 1 99 ? -2.420 14.607 3.368 1.00 85.81 99 ARG A CA 1
ATOM 705 C C . ARG A 1 99 ? -3.337 15.700 2.849 1.00 85.81 99 ARG A C 1
ATOM 707 O O . ARG A 1 99 ? -4.425 15.870 3.383 1.00 85.81 99 ARG A O 1
ATOM 714 N N . LEU A 1 100 ? -2.964 16.354 1.752 1.00 84.44 100 LEU A N 1
ATOM 715 C CA . LEU A 1 100 ? -3.814 17.337 1.075 1.00 84.44 100 LEU A CA 1
ATOM 716 C C . LEU A 1 100 ? -5.193 16.770 0.723 1.00 84.44 100 LEU A C 1
ATOM 718 O O . LEU A 1 100 ? -6.202 17.443 0.932 1.00 84.44 100 LEU A O 1
ATOM 722 N N . GLY A 1 101 ? -5.236 15.530 0.223 1.00 73.62 101 GLY A N 1
ATOM 723 C CA . GLY A 1 101 ? -6.488 14.850 -0.101 1.00 73.62 101 GLY A CA 1
ATOM 724 C C . GLY A 1 101 ? -7.269 14.374 1.125 1.00 73.62 101 GLY A C 1
ATOM 725 O O . GLY A 1 101 ? -8.496 14.397 1.107 1.00 73.62 101 GLY A O 1
ATOM 726 N N . ALA A 1 102 ? -6.584 13.979 2.203 1.00 72.19 102 ALA A N 1
ATOM 727 C CA . ALA A 1 102 ? -7.230 13.568 3.451 1.00 72.19 102 ALA A CA 1
ATOM 728 C C . ALA A 1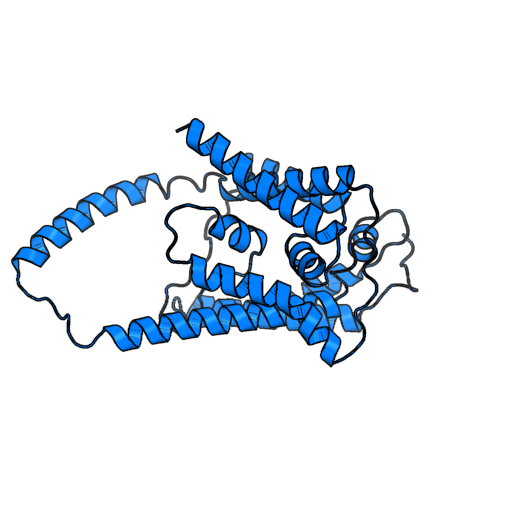 102 ? -7.846 14.750 4.224 1.00 72.19 102 ALA A C 1
ATOM 730 O O . ALA A 1 102 ? -8.890 14.587 4.851 1.00 72.19 102 ALA A O 1
ATOM 731 N N . ASP A 1 103 ? -7.225 15.931 4.144 1.00 63.09 103 ASP A N 1
ATOM 732 C CA . ASP A 1 103 ? -7.675 17.182 4.773 1.00 63.09 103 ASP A CA 1
ATOM 733 C C . ASP A 1 103 ? -8.557 18.048 3.856 1.00 63.09 103 ASP A C 1
ATOM 735 O O . ASP A 1 103 ? -8.841 19.221 4.151 1.00 63.09 103 ASP A O 1
ATOM 739 N N . ALA A 1 104 ? -9.014 17.472 2.740 1.00 56.16 104 ALA A N 1
ATOM 740 C CA . ALA A 1 104 ? -10.150 17.980 1.992 1.00 56.16 104 ALA A CA 1
ATOM 741 C C . ALA A 1 104 ? -11.308 18.234 2.971 1.00 56.16 104 ALA A C 1
ATOM 743 O O . ALA A 1 104 ? -11.676 17.311 3.708 1.00 56.16 104 ALA A O 1
ATOM 744 N N . PRO A 1 105 ? -11.870 19.458 3.061 1.00 44.75 105 PRO A N 1
ATOM 745 C CA . PRO A 1 105 ? -13.055 19.707 3.860 1.00 44.75 105 PRO A CA 1
ATOM 746 C C . PRO A 1 105 ? -14.206 18.817 3.382 1.00 44.75 105 PRO A C 1
ATOM 748 O O . PRO A 1 105 ? -15.055 19.201 2.579 1.00 44.75 105 PRO A O 1
ATOM 751 N N . ALA A 1 106 ? -14.315 17.641 3.995 1.00 36.16 106 ALA A N 1
ATOM 752 C CA . ALA A 1 106 ? -15.603 17.098 4.349 1.00 36.16 106 ALA A CA 1
ATOM 753 C C . ALA A 1 106 ? -16.285 18.171 5.189 1.00 36.16 106 ALA A C 1
ATOM 755 O O . ALA A 1 106 ? -15.975 18.350 6.369 1.00 36.16 106 ALA A O 1
ATOM 756 N N . ALA A 1 107 ? -17.113 18.967 4.514 1.00 28.81 107 ALA A N 1
ATOM 757 C CA . ALA A 1 107 ? -17.893 20.038 5.093 1.00 28.81 107 ALA A CA 1
ATOM 758 C C . ALA A 1 107 ? -18.378 19.627 6.493 1.00 28.81 107 ALA A C 1
ATOM 760 O O . ALA A 1 107 ? -19.050 18.612 6.662 1.00 28.81 107 ALA A O 1
ATOM 761 N N . THR A 1 108 ? -17.956 20.404 7.493 1.00 36.66 108 THR A N 1
ATOM 762 C CA . THR A 1 108 ? -18.650 20.543 8.779 1.00 36.66 108 THR A CA 1
ATOM 763 C C . THR A 1 108 ? -18.958 19.265 9.579 1.00 36.66 108 THR A C 1
ATOM 765 O O . THR A 1 108 ? -20.004 19.177 10.208 1.00 36.66 108 THR A O 1
ATOM 768 N N . ALA A 1 109 ? -18.014 18.328 9.722 1.00 31.39 109 ALA A N 1
ATOM 769 C CA . ALA A 1 109 ? -18.047 17.386 10.861 1.00 31.39 109 ALA A CA 1
ATOM 770 C C . ALA A 1 109 ? -17.310 17.940 12.102 1.00 31.39 109 ALA A C 1
ATOM 772 O O . ALA A 1 109 ? -17.733 17.732 13.238 1.00 31.39 109 ALA A O 1
ATOM 773 N N . TYR A 1 110 ? -16.249 18.732 11.903 1.00 35.97 110 TYR A N 1
ATOM 774 C CA . TYR A 1 110 ? -15.455 19.295 13.006 1.00 35.97 110 TYR A CA 1
ATOM 775 C C . TYR A 1 110 ? -16.149 20.444 13.762 1.00 35.97 110 TYR A C 1
ATOM 777 O O . TYR A 1 110 ? -15.879 20.639 14.949 1.00 35.97 110 TYR A O 1
ATOM 785 N N . ALA A 1 111 ? -17.070 21.171 13.119 1.00 32.88 111 ALA A N 1
ATOM 786 C CA . ALA A 1 111 ? -17.853 22.227 13.770 1.00 32.88 111 ALA A CA 1
ATOM 787 C C . ALA A 1 111 ? -18.985 21.668 14.659 1.00 32.88 111 ALA A C 1
ATOM 789 O O . ALA A 1 111 ? -19.256 22.230 15.716 1.00 32.88 111 ALA A O 1
ATOM 790 N N . ALA A 1 112 ? -19.574 20.516 14.308 1.00 33.84 112 ALA A N 1
ATOM 791 C CA . ALA A 1 112 ? -20.576 19.841 15.142 1.00 33.84 112 ALA A CA 1
ATOM 792 C C . ALA A 1 112 ? -19.946 19.048 16.310 1.00 33.84 112 ALA A C 1
ATOM 794 O O . ALA A 1 112 ? -20.546 18.898 17.374 1.00 33.84 112 ALA A O 1
ATOM 795 N N . TRP A 1 113 ? -18.699 18.587 16.159 1.00 32.72 113 TRP A N 1
ATOM 796 C CA . TRP A 1 113 ? -18.018 17.757 17.161 1.00 32.72 113 TRP A CA 1
ATOM 797 C C . TRP A 1 113 ? -17.433 18.550 18.351 1.00 32.72 113 TRP A C 1
ATOM 799 O O . TRP A 1 113 ? -17.404 18.043 19.475 1.00 32.72 113 TRP A O 1
ATOM 809 N N . ARG A 1 114 ? -17.053 19.831 18.169 1.00 32.84 114 ARG A N 1
ATOM 810 C CA . ARG A 1 114 ? -16.613 20.709 19.284 1.00 32.84 114 ARG A CA 1
ATOM 811 C C . ARG A 1 114 ? -17.740 21.118 20.242 1.00 32.84 114 ARG A C 1
ATOM 813 O O . ARG A 1 114 ? -17.446 21.473 21.384 1.00 32.84 114 ARG A O 1
ATOM 820 N N . GLY A 1 115 ? -19.006 21.053 19.821 1.00 31.97 115 GLY A N 1
ATOM 821 C CA . GLY A 1 115 ? -20.157 21.281 20.706 1.00 31.97 115 GLY A CA 1
ATOM 822 C C . GLY A 1 115 ? -20.410 20.102 21.651 1.00 31.97 115 GLY A C 1
ATOM 823 O O . GLY A 1 115 ? -20.713 20.287 22.830 1.00 31.97 115 GLY A O 1
ATOM 824 N N . TRP A 1 116 ? -20.189 18.875 21.172 1.00 34.25 116 TRP A N 1
ATOM 825 C CA . TRP A 1 116 ? -20.549 17.661 21.906 1.00 34.25 116 TRP A CA 1
ATOM 826 C C . TRP A 1 116 ? -19.563 17.299 23.026 1.00 34.25 116 TRP A C 1
ATOM 828 O O . TRP A 1 116 ? -19.961 16.735 24.044 1.00 34.25 116 TRP A O 1
ATOM 838 N N . HIS A 1 117 ? -18.294 17.709 22.912 1.00 38.81 117 HIS A N 1
ATOM 839 C CA . HIS A 1 117 ? -17.314 17.549 23.993 1.00 38.81 117 HIS A CA 1
ATOM 840 C C . HIS A 1 117 ? -17.636 18.398 25.230 1.00 38.81 117 HIS A C 1
ATOM 842 O O . HIS A 1 117 ? -17.382 17.943 26.341 1.00 38.81 117 HIS A O 1
ATOM 848 N N . ARG A 1 118 ? -18.253 19.579 25.074 1.00 42.03 118 ARG A N 1
ATOM 849 C CA . ARG A 1 118 ? -18.656 20.433 26.207 1.00 42.03 118 ARG A CA 1
ATOM 850 C C . ARG A 1 118 ? -19.876 19.862 26.943 1.00 42.03 118 ARG A C 1
ATOM 852 O O . ARG A 1 118 ? -19.884 19.806 28.169 1.00 42.03 118 ARG A O 1
ATOM 859 N N . VAL A 1 119 ? -20.848 19.336 26.193 1.00 47.44 119 VAL A N 1
ATOM 860 C CA . VAL A 1 119 ? -22.060 18.683 26.728 1.00 47.44 119 VAL A CA 1
ATOM 861 C C . VAL A 1 119 ? -21.726 17.362 27.427 1.00 47.44 119 VAL A C 1
ATOM 863 O O . VAL A 1 119 ? -22.239 17.082 28.506 1.00 47.44 119 VAL A O 1
ATOM 866 N N . ARG A 1 120 ? -20.801 16.573 26.870 1.00 41.59 120 ARG A N 1
ATOM 867 C CA . ARG A 1 120 ? -20.358 15.303 27.459 1.00 41.59 120 ARG A CA 1
ATOM 868 C C . ARG A 1 120 ? -19.485 15.500 28.706 1.00 41.59 120 ARG A C 1
ATOM 870 O O . ARG A 1 120 ? -19.554 14.675 29.609 1.00 41.59 120 ARG A O 1
ATOM 877 N N . TRP A 1 121 ? -18.712 16.587 28.792 1.00 46.66 121 TRP A N 1
ATOM 878 C CA . TRP A 1 121 ? -17.964 16.954 30.006 1.00 46.66 121 TRP A CA 1
ATOM 879 C C . TRP A 1 121 ? -18.904 17.404 31.136 1.00 46.66 121 TRP A C 1
ATOM 881 O O . TRP A 1 121 ? -18.729 16.989 32.279 1.00 46.66 121 TRP A O 1
ATOM 891 N N . LEU A 1 122 ? -19.957 18.164 30.807 1.00 49.94 122 LEU A N 1
ATOM 892 C CA . LEU A 1 122 ? -21.010 18.548 31.754 1.00 49.94 122 LEU A CA 1
ATOM 893 C C . LEU A 1 122 ? -21.832 17.334 32.221 1.00 49.94 122 LEU A C 1
ATOM 895 O O . LEU A 1 122 ? -21.958 17.124 33.422 1.00 49.94 122 LEU A O 1
ATOM 899 N N . LEU A 1 123 ? -22.290 16.465 31.312 1.00 46.03 123 LEU A N 1
ATOM 900 C CA . LEU A 1 123 ? -23.009 15.227 31.661 1.00 46.03 123 LEU A CA 1
ATOM 901 C C . LEU A 1 123 ? -22.166 14.270 32.512 1.00 46.03 123 LEU A C 1
ATOM 903 O O . LEU A 1 123 ? -22.687 13.645 33.429 1.00 46.03 123 LEU A O 1
ATOM 907 N N . ARG A 1 124 ? -20.855 14.175 32.260 1.00 45.03 124 ARG A N 1
ATOM 908 C CA . ARG A 1 124 ? -19.950 13.332 33.055 1.00 45.03 124 ARG A CA 1
ATOM 909 C C . ARG A 1 124 ? -19.689 13.911 34.448 1.00 45.03 124 ARG A C 1
ATOM 911 O O . ARG A 1 124 ? -19.506 13.141 35.382 1.00 45.03 124 ARG A O 1
ATOM 918 N N . ARG A 1 125 ? -19.744 15.239 34.607 1.00 48.41 125 ARG A N 1
ATOM 919 C CA . ARG A 1 125 ? -19.703 15.914 35.915 1.00 48.41 125 ARG A CA 1
ATOM 920 C C . ARG A 1 125 ? -21.007 15.718 36.701 1.00 48.41 125 ARG A C 1
ATOM 922 O O . ARG A 1 125 ? -20.933 15.487 37.899 1.00 48.41 125 ARG A O 1
ATOM 929 N N . TYR A 1 126 ? -22.164 15.693 36.032 1.00 46.50 126 TYR A N 1
ATOM 930 C CA . TYR A 1 126 ? -23.452 15.356 36.660 1.00 46.50 126 TYR A CA 1
ATOM 931 C C . TYR A 1 126 ? -23.575 13.867 37.032 1.00 46.50 126 TYR A C 1
ATOM 933 O O . TYR A 1 126 ? -24.075 13.550 38.106 1.00 46.50 126 TYR A O 1
ATOM 941 N N . LEU A 1 127 ? -23.062 12.950 36.204 1.00 42.53 127 LEU A N 1
ATOM 942 C CA . LEU A 1 127 ? -23.074 11.505 36.486 1.00 42.53 127 LEU A CA 1
ATOM 943 C C . LEU A 1 127 ? -22.051 11.091 37.560 1.00 42.53 127 LEU A C 1
ATOM 945 O O . LEU A 1 127 ? -22.308 10.155 38.310 1.00 42.53 127 LEU A O 1
ATOM 949 N N . CYS A 1 128 ? -20.924 11.803 37.698 1.00 42.72 128 CYS A N 1
ATOM 950 C CA . CYS A 1 128 ? -19.980 11.572 38.802 1.00 42.72 128 CYS A CA 1
ATOM 951 C C . CYS A 1 128 ? -20.554 11.957 40.175 1.00 42.72 128 CYS A C 1
ATOM 953 O O . CYS A 1 128 ? -20.159 11.359 41.171 1.00 42.72 128 CYS A O 1
ATOM 955 N N . CYS A 1 129 ? -21.510 12.891 40.239 1.00 42.78 129 CYS A N 1
ATOM 956 C CA . CYS A 1 129 ? -22.237 13.199 41.476 1.00 42.78 129 CYS A CA 1
ATOM 957 C C . CYS A 1 129 ? -23.199 12.079 41.916 1.00 42.78 129 CYS A C 1
ATOM 959 O O . CYS A 1 129 ? -23.714 12.145 43.025 1.00 42.78 129 CYS A O 1
ATOM 961 N N . TRP A 1 130 ? -23.431 11.056 41.084 1.00 34.34 130 TRP A N 1
ATOM 962 C CA . TRP A 1 130 ? -24.345 9.940 41.368 1.00 34.34 130 TRP A CA 1
ATOM 963 C C . TRP A 1 130 ? -23.653 8.629 41.778 1.00 34.34 130 TRP A C 1
ATOM 965 O O . TRP A 1 130 ? -24.296 7.586 41.818 1.00 34.34 130 TRP A O 1
ATOM 975 N N . GLY A 1 131 ? -22.359 8.660 42.123 1.00 44.06 131 GLY A N 1
ATOM 976 C CA . GLY A 1 131 ? -21.746 7.619 42.964 1.00 44.06 131 GLY A CA 1
ATOM 977 C C . GLY A 1 131 ? -21.778 6.175 42.437 1.00 44.06 131 GLY A C 1
ATOM 978 O O . GLY A 1 131 ? -21.614 5.249 43.222 1.00 44.06 131 GLY A O 1
ATOM 979 N N . LEU A 1 132 ? -21.961 5.951 41.133 1.00 39.56 132 LEU A N 1
ATOM 980 C CA . LEU A 1 132 ? -21.982 4.614 40.533 1.00 39.56 132 LEU A CA 1
ATOM 981 C C . LEU A 1 132 ? -20.794 4.450 39.580 1.00 39.56 132 LEU A C 1
ATOM 983 O O . LEU A 1 132 ? -20.887 4.703 38.380 1.00 39.56 132 LEU A O 1
ATOM 987 N N . SER A 1 133 ? -19.655 4.031 40.138 1.00 41.88 133 SER A N 1
ATOM 988 C CA . SER A 1 133 ? -18.506 3.538 39.375 1.00 41.88 133 SER A CA 1
ATOM 989 C C . SER A 1 133 ? -18.548 2.008 39.325 1.00 41.88 133 SER A C 1
ATOM 991 O O . SER A 1 133 ? -18.222 1.367 40.323 1.00 41.88 133 SER A O 1
ATOM 993 N N . PRO A 1 134 ? -18.901 1.376 38.191 1.00 44.12 134 PRO A N 1
ATOM 994 C CA . PRO A 1 134 ? -18.682 -0.050 37.999 1.00 44.12 134 PRO A CA 1
ATOM 995 C C . PRO A 1 134 ? -17.232 -0.261 37.537 1.00 44.12 134 PRO A C 1
ATOM 997 O O . PRO A 1 134 ? -16.965 -0.621 36.394 1.00 44.12 134 PRO A O 1
ATOM 1000 N N . SER A 1 135 ? -16.267 0.033 38.407 1.00 47.47 135 SER A N 1
ATOM 1001 C CA . SER A 1 135 ? -14.833 -0.126 38.139 1.00 47.47 135 SER A CA 1
ATOM 1002 C C . SER A 1 135 ? -14.295 -1.302 38.948 1.00 47.47 135 SER A C 1
ATOM 1004 O O . SER A 1 135 ? -13.754 -1.111 40.032 1.00 47.47 135 SER A O 1
ATOM 1006 N N . GLY A 1 136 ? -14.486 -2.523 38.446 1.00 43.81 136 GLY A N 1
ATOM 1007 C CA . GLY A 1 136 ? -13.976 -3.715 39.135 1.00 43.81 136 GLY A CA 1
ATOM 1008 C C . GLY A 1 136 ? -13.798 -4.974 38.286 1.00 43.81 136 GLY A C 1
ATOM 1009 O O . GLY A 1 136 ? -12.967 -5.799 38.634 1.00 43.81 136 GLY A O 1
ATOM 1010 N N . LEU A 1 137 ? -14.509 -5.125 37.158 1.00 44.22 137 LEU A N 1
ATOM 1011 C CA . LEU A 1 137 ? -14.452 -6.361 36.348 1.00 44.22 137 LEU A CA 1
ATOM 1012 C C . LEU A 1 137 ? -14.326 -6.161 34.821 1.00 44.22 137 LEU A C 1
ATOM 1014 O O . LEU A 1 137 ? -14.350 -7.129 34.067 1.00 44.22 137 LEU A O 1
ATOM 1018 N N . SER A 1 138 ? -14.181 -4.927 34.329 1.00 50.22 138 SER A N 1
ATOM 1019 C CA . SER A 1 138 ? -14.225 -4.611 32.888 1.00 50.22 138 SER A CA 1
ATOM 1020 C C . SER A 1 138 ? -12.859 -4.466 32.202 1.00 50.22 138 SER A C 1
ATOM 1022 O O . SER A 1 138 ? -12.812 -4.207 31.000 1.00 50.22 138 SER A O 1
ATOM 1024 N N . VAL A 1 139 ? -11.751 -4.609 32.939 1.00 54.66 139 VAL A N 1
ATOM 1025 C CA . VAL A 1 139 ? -10.391 -4.371 32.417 1.00 54.66 139 VAL A CA 1
ATOM 1026 C C . VAL A 1 139 ? -9.949 -5.494 31.463 1.00 54.66 139 VAL A C 1
ATOM 1028 O O . VAL A 1 139 ? -9.476 -5.212 30.364 1.00 54.66 139 VAL A O 1
ATOM 1031 N N . THR A 1 140 ? -10.245 -6.758 31.783 1.00 60.38 140 THR A N 1
ATOM 1032 C CA . THR A 1 140 ? -9.798 -7.920 30.987 1.00 60.38 140 THR A CA 1
ATOM 1033 C C . THR A 1 140 ? -10.425 -7.980 29.590 1.00 60.38 140 THR A C 1
ATOM 1035 O O . THR A 1 140 ? -9.739 -8.219 28.598 1.00 60.38 140 THR A O 1
ATOM 1038 N N . TRP A 1 141 ? -11.728 -7.709 29.470 1.00 60.66 141 TRP A N 1
ATOM 1039 C CA . TRP A 1 141 ? -12.441 -7.780 28.188 1.00 60.66 141 TRP A CA 1
ATOM 1040 C C . TRP A 1 141 ? -12.031 -6.684 27.200 1.00 60.66 141 TRP A C 1
ATOM 1042 O O . TRP A 1 141 ? -12.100 -6.884 25.986 1.00 60.66 141 TRP A O 1
ATOM 1052 N N . GLN A 1 142 ? -11.628 -5.516 27.694 1.00 67.56 142 GLN A N 1
ATOM 1053 C CA . GLN A 1 142 ? -11.256 -4.377 26.856 1.00 67.56 142 GLN A CA 1
ATOM 1054 C C . GLN A 1 142 ? -9.808 -4.495 26.359 1.00 67.56 142 GLN A C 1
ATOM 1056 O O . GLN A 1 142 ? -9.521 -4.208 25.192 1.00 67.56 142 GLN A O 1
ATOM 1061 N N . GLU A 1 143 ? -8.920 -5.015 27.204 1.00 72.44 143 GLU A N 1
ATOM 1062 C CA . GLU A 1 143 ? -7.553 -5.388 26.835 1.00 72.44 143 GLU A CA 1
ATOM 1063 C C . GLU A 1 143 ? -7.544 -6.549 25.835 1.00 72.44 143 GLU A C 1
ATOM 1065 O O . GLU A 1 143 ? -6.909 -6.439 24.785 1.00 72.44 143 GLU A O 1
ATOM 1070 N N . ALA A 1 144 ? -8.344 -7.597 26.070 1.00 75.56 144 ALA A N 1
ATOM 1071 C CA . ALA A 1 144 ? -8.479 -8.721 25.143 1.00 75.56 144 ALA A CA 1
ATOM 1072 C C . ALA A 1 144 ? -8.952 -8.266 23.751 1.00 75.56 144 ALA A C 1
ATOM 1074 O O . ALA A 1 144 ? -8.340 -8.621 22.744 1.00 75.56 144 ALA A O 1
ATOM 1075 N N . LYS A 1 145 ? -9.982 -7.408 23.667 1.00 78.00 145 LYS A N 1
ATOM 1076 C CA . LYS A 1 145 ? -10.427 -6.819 22.385 1.00 78.00 145 LYS A CA 1
ATOM 1077 C C . LYS A 1 145 ? -9.314 -6.043 21.690 1.00 78.00 145 LYS A C 1
ATOM 1079 O O . LYS A 1 145 ? -9.173 -6.137 20.473 1.00 78.00 145 LYS A O 1
ATOM 1084 N N . THR A 1 146 ? -8.527 -5.280 22.442 1.00 80.69 146 THR A N 1
ATOM 1085 C CA . THR A 1 146 ? -7.415 -4.496 21.891 1.00 80.69 146 THR A CA 1
ATOM 1086 C C . THR A 1 146 ? -6.324 -5.409 21.334 1.00 80.69 146 THR A C 1
ATOM 1088 O O . THR A 1 146 ? -5.854 -5.189 20.218 1.00 80.69 146 THR A O 1
ATOM 1091 N N . MET A 1 147 ? -5.986 -6.479 22.053 1.00 84.69 147 MET A N 1
ATOM 1092 C CA . MET A 1 147 ? -5.022 -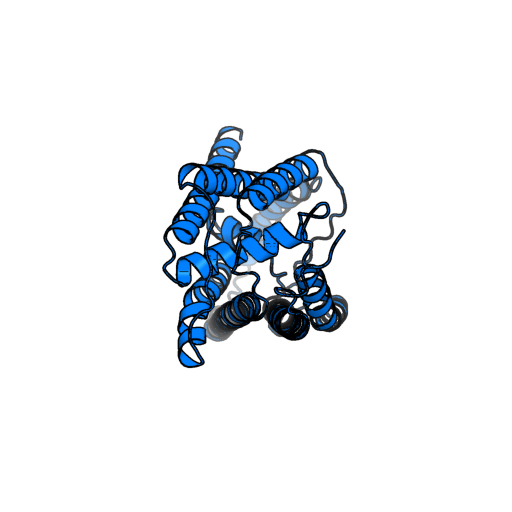7.482 21.608 1.00 84.69 147 MET A CA 1
ATOM 1093 C C . MET A 1 147 ? -5.487 -8.186 20.328 1.00 84.69 147 MET A C 1
ATOM 1095 O O . MET A 1 147 ? -4.727 -8.251 19.363 1.00 84.69 147 MET A O 1
ATOM 1099 N N . PHE A 1 148 ? -6.752 -8.618 20.261 1.00 87.25 148 PHE A N 1
ATOM 1100 C CA . PHE A 1 148 ? -7.315 -9.199 19.038 1.00 87.25 148 PHE A CA 1
ATOM 1101 C C . PHE A 1 148 ? -7.263 -8.218 17.864 1.00 87.25 148 PHE A C 1
ATOM 1103 O O . PHE A 1 148 ? -6.866 -8.600 16.767 1.00 87.25 148 PHE A O 1
ATOM 1110 N N . ARG A 1 149 ? -7.582 -6.936 18.078 1.00 86.94 149 ARG A N 1
ATOM 1111 C CA . ARG A 1 149 ? -7.498 -5.912 17.022 1.00 86.94 149 ARG A CA 1
ATOM 1112 C C . ARG A 1 149 ? -6.084 -5.748 16.471 1.00 86.94 149 ARG A C 1
ATOM 1114 O O . ARG A 1 149 ? -5.922 -5.592 15.260 1.00 86.94 149 ARG A O 1
ATOM 1121 N N . ILE A 1 150 ? -5.081 -5.753 17.346 1.00 90.19 150 ILE A N 1
ATOM 1122 C CA . ILE A 1 150 ? -3.664 -5.666 16.970 1.00 90.19 150 ILE A CA 1
ATOM 1123 C C . ILE A 1 150 ? -3.253 -6.920 16.197 1.00 90.19 150 ILE A C 1
ATOM 1125 O O . ILE A 1 150 ? -2.644 -6.798 15.138 1.00 90.19 150 ILE A O 1
ATOM 1129 N N . LEU A 1 151 ? -3.645 -8.103 16.674 1.00 92.56 151 LEU A N 1
ATOM 1130 C CA . LEU A 1 151 ? -3.351 -9.377 16.024 1.00 92.56 151 LEU A CA 1
ATOM 1131 C C . LEU A 1 151 ? -3.959 -9.451 14.618 1.00 92.56 151 LEU A C 1
ATOM 1133 O O . LEU A 1 151 ? -3.246 -9.724 13.659 1.00 92.56 151 LEU A O 1
ATOM 1137 N N . PHE A 1 152 ? -5.251 -9.148 14.464 1.00 92.50 152 PHE A N 1
ATOM 1138 C CA . PHE A 1 152 ? -5.901 -9.143 13.151 1.00 92.50 152 PHE A CA 1
ATOM 1139 C C . PHE A 1 152 ? -5.347 -8.047 12.234 1.00 92.50 152 PHE A C 1
ATOM 1141 O O . PHE A 1 152 ? -5.245 -8.261 11.028 1.00 92.50 152 PHE A O 1
ATOM 1148 N N . ALA A 1 153 ? -4.927 -6.900 12.778 1.00 92.50 153 ALA A N 1
ATOM 1149 C CA . ALA A 1 153 ? -4.235 -5.882 11.993 1.00 92.50 153 ALA A CA 1
ATOM 1150 C C . ALA A 1 153 ? -2.865 -6.367 11.500 1.00 92.50 153 ALA A C 1
ATOM 1152 O O . ALA A 1 153 ? -2.570 -6.207 10.320 1.00 92.50 153 ALA A O 1
ATOM 1153 N N . LEU A 1 154 ? -2.071 -7.011 12.357 1.00 95.44 154 LEU A N 1
ATOM 1154 C CA . LEU A 1 154 ? -0.788 -7.610 11.987 1.00 95.44 154 LEU A CA 1
ATOM 1155 C C . LEU A 1 154 ? -0.971 -8.691 10.917 1.00 95.44 154 LEU A C 1
ATOM 1157 O O . LEU A 1 154 ? -0.324 -8.631 9.875 1.00 95.44 154 LEU A O 1
ATOM 1161 N N . LEU A 1 155 ? -1.896 -9.632 11.139 1.00 95.94 155 LEU A N 1
ATOM 1162 C CA . LEU A 1 155 ? -2.212 -10.706 10.194 1.00 95.94 155 LEU A CA 1
ATOM 1163 C C . LEU A 1 155 ? -2.670 -10.143 8.851 1.00 95.94 155 LEU A C 1
ATOM 1165 O O . LEU A 1 155 ? -2.147 -10.535 7.813 1.00 95.94 155 LEU A O 1
ATOM 1169 N N . SER A 1 156 ? -3.599 -9.183 8.858 1.00 94.38 156 SER A N 1
ATOM 1170 C CA . SER A 1 156 ? -4.033 -8.532 7.619 1.00 94.38 156 SER A CA 1
ATOM 1171 C C . SER A 1 156 ? -2.882 -7.799 6.927 1.00 94.38 156 SER A C 1
ATOM 1173 O O . SER A 1 156 ? -2.785 -7.888 5.712 1.00 94.38 156 SER A O 1
ATOM 1175 N N . GLY A 1 157 ? -1.971 -7.154 7.663 1.00 95.25 157 GLY A N 1
ATOM 1176 C CA . GLY A 1 157 ? -0.780 -6.512 7.102 1.00 95.25 157 GLY A CA 1
ATOM 1177 C C . GLY A 1 157 ? 0.175 -7.505 6.439 1.00 95.25 157 GLY A C 1
ATOM 1178 O O . GLY A 1 157 ? 0.626 -7.264 5.322 1.00 95.25 157 GLY A O 1
ATOM 1179 N N . VAL A 1 158 ? 0.429 -8.651 7.078 1.00 96.94 158 VAL A N 1
ATOM 1180 C CA . VAL A 1 158 ? 1.249 -9.733 6.509 1.00 96.94 158 VAL A CA 1
ATOM 1181 C C . VAL A 1 158 ? 0.606 -10.295 5.244 1.00 96.94 158 VAL A C 1
ATOM 1183 O O . VAL A 1 158 ? 1.262 -10.358 4.209 1.00 96.94 158 VAL A O 1
ATOM 1186 N N . ILE A 1 159 ? -0.681 -10.658 5.301 1.00 96.69 159 ILE A N 1
ATOM 1187 C CA . ILE A 1 159 ? -1.418 -11.211 4.154 1.00 96.69 159 ILE A CA 1
ATOM 1188 C C . ILE A 1 159 ? -1.445 -10.193 3.009 1.00 96.69 159 ILE A C 1
ATOM 1190 O O . ILE A 1 159 ? -1.197 -10.550 1.862 1.00 96.69 159 ILE A O 1
ATOM 1194 N N . PHE A 1 160 ? -1.676 -8.914 3.314 1.00 96.19 160 PHE A N 1
ATOM 1195 C CA . PHE A 1 160 ? -1.654 -7.839 2.327 1.00 96.19 160 PHE A CA 1
ATOM 1196 C C . PHE A 1 160 ? -0.279 -7.723 1.660 1.00 96.19 160 PHE A C 1
ATOM 1198 O O . PHE A 1 160 ? -0.198 -7.655 0.437 1.00 96.19 160 PHE A O 1
ATOM 1205 N N . GLY A 1 161 ? 0.800 -7.725 2.447 1.00 95.44 161 GLY A N 1
ATOM 1206 C CA . GLY A 1 161 ? 2.170 -7.639 1.943 1.00 95.44 161 GLY A CA 1
ATOM 1207 C C . GLY A 1 161 ? 2.569 -8.843 1.089 1.00 95.44 161 GLY A C 1
ATOM 1208 O O . GLY A 1 161 ? 3.108 -8.665 -0.001 1.00 95.44 161 GLY A O 1
ATOM 1209 N N . LEU A 1 162 ? 2.207 -10.060 1.505 1.00 95.75 162 LEU A N 1
ATOM 1210 C CA . LEU A 1 162 ? 2.387 -11.269 0.694 1.00 95.75 162 LEU A CA 1
ATOM 1211 C C . LEU A 1 162 ? 1.606 -11.176 -0.621 1.00 95.75 162 LEU A C 1
ATOM 1213 O O . LEU A 1 162 ? 2.149 -11.478 -1.680 1.00 95.75 162 LEU A O 1
ATOM 1217 N N . GLY A 1 163 ? 0.365 -10.688 -0.572 1.00 94.44 163 GLY A N 1
ATOM 1218 C CA . GLY A 1 163 ? -0.444 -10.435 -1.760 1.00 94.44 163 GLY A CA 1
ATOM 1219 C C . GLY A 1 163 ? 0.198 -9.425 -2.716 1.00 94.44 163 GLY A C 1
ATOM 1220 O O . GLY A 1 163 ? 0.167 -9.644 -3.922 1.00 94.44 163 GLY A O 1
ATOM 1221 N N . LEU A 1 164 ? 0.846 -8.368 -2.204 1.00 93.88 164 LEU A N 1
ATOM 1222 C CA . LEU A 1 164 ? 1.604 -7.406 -3.021 1.00 93.88 164 LEU A CA 1
ATOM 1223 C C . LEU A 1 164 ? 2.806 -8.047 -3.728 1.00 93.88 164 LEU A C 1
ATOM 1225 O O . LEU A 1 164 ? 3.063 -7.725 -4.890 1.00 93.88 164 LEU A O 1
ATOM 1229 N N . ILE A 1 165 ? 3.530 -8.936 -3.040 1.00 93.69 165 ILE A N 1
ATOM 1230 C CA . ILE A 1 165 ? 4.681 -9.656 -3.605 1.00 93.69 165 ILE A CA 1
ATOM 1231 C C . ILE A 1 165 ? 4.203 -10.636 -4.685 1.00 93.69 165 ILE A C 1
ATOM 1233 O O . ILE A 1 165 ? 4.706 -10.593 -5.804 1.00 93.69 165 ILE A O 1
ATOM 1237 N N . VAL A 1 166 ? 3.180 -11.448 -4.392 1.00 93.38 166 VAL A N 1
ATOM 1238 C CA . VAL A 1 166 ? 2.597 -12.422 -5.339 1.00 93.38 166 VAL A CA 1
ATOM 1239 C C . VAL A 1 166 ? 1.987 -11.728 -6.560 1.00 93.38 166 VAL A C 1
ATOM 1241 O O . VAL A 1 166 ? 2.171 -12.181 -7.687 1.00 93.38 166 VAL A O 1
ATOM 1244 N N . ALA A 1 167 ? 1.311 -10.594 -6.363 1.00 90.50 167 ALA A N 1
ATOM 1245 C CA . ALA A 1 167 ? 0.770 -9.783 -7.453 1.00 90.50 167 ALA A CA 1
ATOM 1246 C C . ALA A 1 167 ? 1.864 -9.145 -8.331 1.00 90.50 167 ALA A C 1
ATOM 1248 O O . ALA A 1 167 ? 1.566 -8.640 -9.411 1.00 90.50 167 ALA A O 1
ATOM 1249 N N . GLY A 1 168 ? 3.120 -9.113 -7.872 1.00 88.50 168 GLY A N 1
ATOM 1250 C CA . GLY A 1 168 ? 4.217 -8.418 -8.542 1.00 88.50 168 GLY A CA 1
ATOM 1251 C C . GLY A 1 168 ? 4.145 -6.892 -8.441 1.00 88.50 168 GLY A C 1
ATOM 1252 O O . GLY A 1 168 ? 4.933 -6.212 -9.090 1.00 88.50 168 GLY A O 1
ATOM 1253 N N . MET A 1 169 ? 3.250 -6.335 -7.615 1.00 87.00 169 MET A N 1
ATOM 1254 C CA . MET A 1 169 ? 3.119 -4.879 -7.431 1.00 87.00 169 MET A CA 1
ATOM 1255 C C . MET A 1 169 ? 4.282 -4.265 -6.645 1.00 87.00 169 MET A C 1
ATOM 1257 O O . MET A 1 169 ? 4.401 -3.045 -6.573 1.00 87.00 169 MET A O 1
ATOM 1261 N N . ALA A 1 170 ? 5.140 -5.095 -6.051 1.00 86.88 170 ALA A N 1
ATOM 1262 C CA . ALA A 1 170 ? 6.392 -4.645 -5.459 1.00 86.88 170 ALA A CA 1
ATOM 1263 C C . ALA A 1 170 ? 7.443 -4.233 -6.509 1.00 86.88 170 ALA A C 1
ATOM 1265 O O . ALA A 1 170 ? 8.397 -3.546 -6.160 1.00 86.88 170 ALA A O 1
ATOM 1266 N N . ASN A 1 171 ? 7.268 -4.609 -7.783 1.00 90.06 171 ASN A N 1
ATOM 1267 C CA . ASN A 1 171 ? 8.148 -4.204 -8.876 1.00 90.06 171 ASN A CA 1
ATOM 1268 C C . ASN A 1 171 ? 7.627 -2.908 -9.544 1.00 90.06 171 ASN A C 1
ATOM 1270 O O . ASN A 1 171 ? 6.574 -2.951 -10.191 1.00 90.06 171 ASN A O 1
ATOM 1274 N N . PRO A 1 172 ? 8.353 -1.774 -9.452 1.00 87.19 172 PRO A N 1
ATOM 1275 C CA . PRO A 1 172 ? 7.925 -0.511 -10.056 1.00 87.19 172 PRO A CA 1
ATOM 1276 C C . PRO A 1 172 ? 7.801 -0.561 -11.580 1.00 87.19 172 PRO A C 1
ATOM 1278 O O . PRO A 1 172 ? 6.970 0.146 -12.144 1.00 87.19 172 PRO A O 1
ATOM 1281 N N . ALA A 1 173 ? 8.578 -1.412 -12.257 1.00 87.69 173 ALA A N 1
ATOM 1282 C CA . ALA A 1 173 ? 8.525 -1.537 -13.711 1.00 87.69 173 ALA A CA 1
ATOM 1283 C C . ALA A 1 173 ? 7.150 -2.024 -14.190 1.00 87.69 173 ALA A C 1
ATOM 1285 O O . ALA A 1 173 ? 6.622 -1.481 -15.154 1.00 87.69 173 ALA A O 1
ATOM 1286 N N . LYS A 1 174 ? 6.514 -2.964 -13.470 1.00 85.81 174 LYS A N 1
ATOM 1287 C CA . LYS A 1 174 ? 5.139 -3.404 -13.779 1.00 85.81 174 LYS A CA 1
ATOM 1288 C C . LYS A 1 174 ? 4.126 -2.277 -13.633 1.00 85.81 174 LYS A C 1
ATOM 1290 O O . LYS A 1 174 ? 3.172 -2.172 -14.397 1.00 85.81 174 LYS A O 1
ATOM 1295 N N . VAL A 1 175 ? 4.337 -1.428 -12.634 1.00 86.69 175 VAL A N 1
ATOM 1296 C CA . VAL A 1 175 ? 3.463 -0.292 -12.360 1.00 86.69 175 VAL A CA 1
ATOM 1297 C C . VAL A 1 175 ? 3.583 0.766 -13.459 1.00 86.69 175 VAL A C 1
ATOM 1299 O O . VAL A 1 175 ? 2.570 1.278 -13.928 1.00 86.69 175 VAL A O 1
ATOM 1302 N N . LEU A 1 176 ? 4.806 1.057 -13.904 1.00 87.12 176 LEU A N 1
ATOM 1303 C CA . LEU A 1 176 ? 5.065 1.981 -15.009 1.00 87.12 176 LEU A CA 1
ATOM 1304 C C . LEU A 1 176 ? 4.585 1.417 -16.355 1.00 87.12 176 LEU A C 1
ATOM 1306 O O . LEU A 1 176 ? 3.967 2.148 -17.122 1.00 87.12 176 LEU A O 1
ATOM 1310 N N . ALA A 1 177 ? 4.769 0.118 -16.609 1.00 85.31 177 ALA A N 1
ATOM 1311 C CA . ALA A 1 177 ? 4.270 -0.556 -17.812 1.00 85.31 177 ALA A CA 1
ATOM 1312 C C . ALA A 1 177 ? 2.735 -0.549 -17.902 1.00 85.31 177 ALA A C 1
ATOM 1314 O O . ALA A 1 177 ? 2.170 -0.467 -18.989 1.00 85.31 177 ALA A O 1
ATOM 1315 N N . PHE A 1 178 ? 2.032 -0.565 -16.766 1.00 85.00 178 PHE A N 1
ATOM 1316 C CA . PHE A 1 178 ? 0.580 -0.375 -16.750 1.00 85.00 178 PHE A CA 1
ATOM 1317 C C . PHE A 1 178 ? 0.154 1.047 -17.169 1.00 85.00 178 PHE A C 1
ATOM 1319 O O . PHE A 1 178 ? -0.944 1.230 -17.699 1.00 85.00 178 PHE A O 1
ATOM 1326 N N . LEU A 1 179 ? 0.997 2.060 -16.944 1.00 83.00 179 LEU A N 1
ATOM 1327 C CA . LEU A 1 179 ? 0.730 3.448 -17.344 1.00 83.00 179 LEU A CA 1
ATOM 1328 C C . LEU A 1 179 ? 1.166 3.782 -18.761 1.00 83.00 179 LEU A C 1
ATOM 1330 O O . LEU A 1 179 ? 0.622 4.719 -19.348 1.00 83.00 179 LEU A O 1
ATOM 1334 N N . ASP A 1 180 ? 2.139 3.052 -19.301 1.00 85.56 180 ASP A N 1
ATOM 1335 C CA . ASP A 1 180 ? 2.628 3.259 -20.658 1.00 85.56 180 ASP A CA 1
ATOM 1336 C C . ASP A 1 180 ? 1.671 2.648 -21.690 1.00 85.56 180 ASP A C 1
ATOM 1338 O O . ASP A 1 180 ? 1.919 1.627 -22.326 1.00 85.56 180 ASP A O 1
ATOM 1342 N N . ILE A 1 181 ? 0.533 3.316 -21.848 1.00 82.06 181 ILE A N 1
ATOM 1343 C CA . ILE A 1 181 ? -0.528 2.982 -22.800 1.00 82.06 181 ILE A CA 1
ATOM 1344 C C . ILE A 1 181 ? -0.027 3.105 -24.257 1.00 82.06 181 ILE A C 1
ATOM 1346 O O . ILE A 1 181 ? -0.577 2.494 -25.175 1.00 82.06 181 ILE A O 1
ATOM 1350 N N . THR A 1 182 ? 1.025 3.893 -24.490 1.00 81.31 182 THR A N 1
ATOM 1351 C CA . THR A 1 182 ? 1.604 4.143 -25.815 1.00 81.31 182 THR A CA 1
ATOM 1352 C C . THR A 1 182 ? 2.661 3.124 -26.239 1.00 81.31 182 THR A C 1
ATOM 1354 O O . THR A 1 182 ? 2.834 2.927 -27.442 1.00 81.31 182 THR A O 1
ATOM 1357 N N . GLY A 1 183 ? 3.326 2.464 -25.289 1.00 79.06 183 GLY A N 1
ATOM 1358 C CA . GLY A 1 183 ? 4.398 1.499 -25.530 1.00 79.06 183 GLY A CA 1
ATOM 1359 C C . GLY A 1 183 ? 4.006 0.045 -25.245 1.00 79.06 183 GLY A C 1
ATOM 1360 O O . GLY A 1 183 ? 3.026 -0.481 -25.791 1.00 79.06 183 GLY A O 1
ATOM 1361 N N . HIS A 1 184 ? 4.826 -0.614 -24.424 1.00 80.94 184 HIS A N 1
ATOM 1362 C CA . HIS A 1 184 ? 4.669 -2.007 -23.995 1.00 80.94 184 HIS A CA 1
ATOM 1363 C C . HIS A 1 184 ? 3.749 -2.077 -22.775 1.00 80.94 184 HIS A C 1
ATOM 1365 O O . HIS A 1 184 ? 4.192 -2.032 -21.629 1.00 80.94 184 HIS A O 1
ATOM 1371 N N . TRP A 1 185 ? 2.449 -2.155 -23.037 1.00 84.94 185 TRP A N 1
ATOM 1372 C CA . TRP A 1 185 ? 1.436 -2.061 -21.994 1.00 84.94 185 TRP A CA 1
ATOM 1373 C C . TRP A 1 185 ? 1.205 -3.411 -21.293 1.00 84.94 185 TRP A C 1
ATOM 1375 O O . TRP A 1 185 ? 0.914 -4.413 -21.956 1.00 84.94 185 TRP A O 1
ATOM 1385 N N . ASP A 1 186 ? 1.288 -3.438 -19.956 1.00 86.44 186 ASP A N 1
ATOM 1386 C CA . ASP A 1 186 ? 1.006 -4.621 -19.120 1.00 86.44 186 ASP A CA 1
ATOM 1387 C C . ASP A 1 186 ? -0.327 -4.467 -18.350 1.00 86.44 186 ASP A C 1
ATOM 1389 O O . ASP A 1 186 ? -0.400 -3.696 -17.389 1.00 86.44 186 ASP A O 1
ATOM 1393 N N . PRO A 1 187 ? -1.390 -5.226 -18.693 1.00 87.25 187 PRO A N 1
ATOM 1394 C CA . PRO A 1 187 ? -2.689 -5.144 -18.022 1.00 87.25 187 PRO A CA 1
ATOM 1395 C C . PRO A 1 187 ? -2.762 -5.885 -16.672 1.00 87.25 187 PRO A C 1
ATOM 1397 O O . PRO A 1 187 ? -3.831 -5.921 -16.052 1.00 87.25 187 PRO A O 1
ATOM 1400 N N . SER A 1 188 ? -1.664 -6.467 -16.177 1.00 87.50 188 SER A N 1
ATOM 1401 C CA . SER A 1 188 ? -1.645 -7.249 -14.930 1.00 87.50 188 SER A CA 1
ATOM 1402 C C . SER A 1 188 ? -2.220 -6.478 -13.732 1.00 87.50 188 SER A C 1
ATOM 1404 O O . SER A 1 188 ? -2.978 -7.043 -12.944 1.00 87.50 188 SER A O 1
ATOM 1406 N N . LEU A 1 189 ? -1.955 -5.172 -13.609 1.00 85.31 189 LEU A N 1
ATOM 1407 C CA . LEU A 1 189 ? -2.436 -4.364 -12.478 1.00 85.31 189 LEU A CA 1
ATOM 1408 C C . LEU A 1 189 ? -3.971 -4.217 -12.450 1.00 85.31 189 LEU A C 1
ATOM 1410 O O . LEU A 1 189 ? -4.572 -4.194 -11.373 1.00 85.31 189 LEU A O 1
ATOM 1414 N N . ALA A 1 190 ? -4.624 -4.202 -13.617 1.00 88.25 190 ALA A N 1
ATOM 1415 C CA . ALA A 1 190 ? -6.084 -4.214 -13.697 1.00 88.25 190 ALA A CA 1
ATOM 1416 C C . ALA A 1 190 ? -6.661 -5.527 -13.147 1.00 88.25 190 ALA A C 1
ATOM 1418 O O . ALA A 1 190 ? -7.638 -5.507 -12.397 1.00 88.25 190 ALA A O 1
ATOM 1419 N N . LEU A 1 191 ? -6.020 -6.661 -13.449 1.00 91.19 191 LEU A N 1
ATOM 1420 C CA . LEU A 1 191 ? -6.422 -7.969 -12.929 1.00 91.19 191 LEU A CA 1
ATOM 1421 C C . LEU A 1 191 ? -6.251 -8.058 -11.408 1.00 91.19 191 LEU A C 1
ATOM 1423 O O . LEU A 1 191 ? -7.137 -8.583 -10.735 1.00 91.19 191 LEU A O 1
ATOM 1427 N N . VAL A 1 192 ? -5.183 -7.479 -10.848 1.00 91.81 192 VAL A N 1
ATOM 1428 C CA . VAL A 1 192 ? -5.007 -7.377 -9.385 1.00 91.81 192 VAL A CA 1
ATOM 1429 C C . VAL A 1 192 ? -6.188 -6.645 -8.751 1.00 91.81 192 VAL A C 1
ATOM 1431 O O . VAL A 1 192 ? -6.765 -7.123 -7.772 1.00 91.81 192 VAL A O 1
ATOM 1434 N N . MET A 1 193 ? -6.578 -5.499 -9.316 1.00 89.81 193 MET A N 1
ATOM 1435 C CA . MET A 1 193 ? -7.697 -4.708 -8.807 1.00 89.81 193 MET A CA 1
ATOM 1436 C C . MET A 1 193 ? -9.022 -5.475 -8.906 1.00 89.81 193 MET A C 1
ATOM 1438 O O . MET A 1 193 ? -9.778 -5.503 -7.935 1.00 89.81 193 MET A O 1
ATOM 1442 N N . VAL A 1 194 ? -9.287 -6.138 -10.036 1.00 92.75 194 VAL A N 1
ATOM 1443 C CA . VAL A 1 194 ? -10.488 -6.967 -10.223 1.00 92.75 194 VAL A CA 1
ATOM 1444 C C . VAL A 1 194 ? -10.525 -8.116 -9.214 1.00 92.75 194 VAL A C 1
ATOM 1446 O O . VAL A 1 194 ? -11.547 -8.299 -8.555 1.00 92.75 194 VAL A O 1
ATOM 1449 N N . GLY A 1 195 ? -9.418 -8.840 -9.025 1.00 91.94 195 GLY A N 1
ATOM 1450 C CA . GLY A 1 195 ? -9.323 -9.929 -8.049 1.00 91.94 195 GLY A CA 1
ATOM 1451 C C . GLY A 1 195 ? -9.543 -9.450 -6.612 1.00 91.94 195 GLY A C 1
ATOM 1452 O O . GLY A 1 195 ? -10.323 -10.046 -5.867 1.00 91.94 195 GLY A O 1
ATOM 1453 N N . ALA A 1 196 ? -8.931 -8.324 -6.237 1.00 90.44 196 ALA A N 1
ATOM 1454 C CA . ALA A 1 196 ? -9.105 -7.736 -4.912 1.00 90.44 196 ALA A CA 1
ATOM 1455 C C . ALA A 1 196 ? -10.547 -7.289 -4.658 1.00 90.44 196 ALA A C 1
ATOM 1457 O O . ALA A 1 196 ? -11.103 -7.585 -3.599 1.00 90.44 196 ALA A O 1
ATOM 1458 N N . ILE A 1 197 ? -11.174 -6.614 -5.627 1.00 90.31 197 ILE A N 1
ATOM 1459 C CA . ILE A 1 197 ? -12.569 -6.169 -5.524 1.00 90.31 197 ILE A CA 1
ATOM 1460 C C . ILE A 1 197 ? -13.511 -7.369 -5.455 1.00 90.31 197 ILE A C 1
ATOM 1462 O O . ILE A 1 197 ? -14.382 -7.389 -4.588 1.00 90.31 197 ILE A O 1
ATOM 1466 N N . ALA A 1 198 ? -13.331 -8.374 -6.316 1.00 93.75 198 ALA A N 1
ATOM 1467 C CA . ALA A 1 198 ? -14.184 -9.559 -6.355 1.00 93.75 198 ALA A CA 1
ATOM 1468 C C . ALA A 1 198 ? -14.220 -10.285 -5.001 1.00 93.75 198 ALA A C 1
ATOM 1470 O O . ALA A 1 198 ? -15.288 -10.701 -4.552 1.00 93.75 198 ALA A O 1
ATOM 1471 N N . VAL A 1 199 ? -13.077 -10.372 -4.313 1.00 93.56 199 VAL A N 1
ATOM 1472 C CA . VAL A 1 199 ? -12.975 -11.036 -3.006 1.00 93.56 199 VAL A CA 1
ATOM 1473 C C . VAL A 1 199 ? -13.397 -10.130 -1.843 1.00 93.56 199 VAL A C 1
ATOM 1475 O O . VAL A 1 199 ? -14.044 -10.593 -0.903 1.00 93.56 199 VAL A O 1
ATOM 1478 N N . ALA A 1 200 ? -13.086 -8.832 -1.885 1.00 88.44 200 ALA A N 1
ATOM 1479 C CA . ALA A 1 200 ? -13.434 -7.905 -0.805 1.00 88.44 200 ALA A CA 1
ATOM 1480 C C . ALA A 1 200 ? -14.911 -7.462 -0.829 1.00 88.44 200 ALA A C 1
ATOM 1482 O O . ALA A 1 200 ? -15.475 -7.135 0.221 1.00 88.44 200 ALA A O 1
ATOM 1483 N N . ALA A 1 201 ? -15.558 -7.439 -2.000 1.00 89.69 201 ALA A N 1
ATOM 1484 C CA . ALA A 1 201 ? -16.917 -6.924 -2.161 1.00 89.69 201 ALA A CA 1
ATOM 1485 C C . ALA A 1 201 ? -17.966 -7.666 -1.310 1.00 89.69 201 ALA A C 1
ATOM 1487 O O . ALA A 1 201 ? -18.727 -6.979 -0.622 1.00 89.69 201 ALA A O 1
ATOM 1488 N N . PRO A 1 202 ? -18.011 -9.015 -1.249 1.00 90.19 202 PRO A N 1
ATOM 1489 C CA . PRO A 1 202 ? -18.952 -9.727 -0.381 1.00 90.19 202 PRO A CA 1
ATOM 1490 C C . PRO A 1 202 ? -18.814 -9.335 1.094 1.00 90.19 202 PRO A C 1
ATOM 1492 O O . PRO A 1 202 ? -19.815 -9.075 1.766 1.00 90.19 202 PRO A O 1
ATOM 1495 N N . ALA A 1 203 ? -17.577 -9.207 1.587 1.00 86.25 203 ALA A N 1
ATOM 1496 C CA . ALA A 1 203 ? -17.306 -8.782 2.957 1.00 86.25 203 ALA A CA 1
ATOM 1497 C C . ALA A 1 203 ? -17.773 -7.341 3.208 1.00 86.25 203 ALA A C 1
ATOM 1499 O O . ALA A 1 203 ? -18.365 -7.054 4.249 1.00 86.25 203 ALA A O 1
ATOM 1500 N N . PHE A 1 204 ? -17.573 -6.442 2.241 1.00 82.88 204 PHE A N 1
ATOM 1501 C CA . PHE A 1 204 ? -18.027 -5.055 2.330 1.00 82.88 204 PHE A CA 1
ATOM 1502 C C . PHE A 1 204 ? -19.557 -4.939 2.326 1.00 82.88 204 PHE A C 1
ATOM 1504 O O . PHE A 1 204 ? -20.134 -4.213 3.140 1.00 82.88 204 PHE A O 1
ATOM 1511 N N . LEU A 1 205 ? -20.232 -5.692 1.453 1.00 86.81 205 LEU A N 1
ATOM 1512 C CA . LEU A 1 205 ? -21.693 -5.754 1.384 1.00 86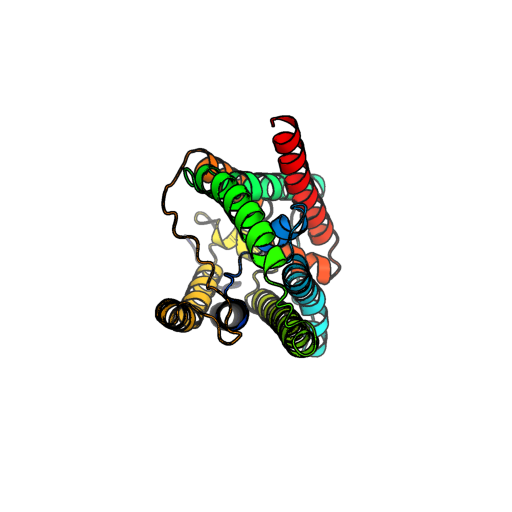.81 205 LEU A CA 1
ATOM 1513 C C . LEU A 1 205 ? -22.292 -6.320 2.677 1.00 86.81 205 LEU A C 1
ATOM 1515 O O . LEU A 1 205 ? -23.287 -5.790 3.176 1.00 86.81 205 LEU A O 1
ATOM 1519 N N . TRP A 1 206 ? -21.669 -7.350 3.250 1.00 85.56 206 TRP A N 1
ATOM 1520 C CA . TRP A 1 206 ? -22.086 -7.939 4.520 1.00 85.56 206 TRP A CA 1
ATOM 1521 C C . TRP A 1 206 ? -21.857 -6.995 5.708 1.00 85.56 206 TRP A C 1
ATOM 1523 O O . TRP A 1 206 ? -22.780 -6.751 6.491 1.00 85.56 206 TRP A O 1
ATOM 1533 N N . ALA A 1 207 ? -20.672 -6.388 5.813 1.00 82.12 207 ALA A N 1
ATOM 1534 C CA . ALA A 1 207 ? -20.336 -5.450 6.884 1.00 82.12 207 ALA A CA 1
ATOM 1535 C C . ALA A 1 207 ? -21.273 -4.230 6.893 1.00 82.12 207 ALA A C 1
ATOM 1537 O O . ALA A 1 207 ? -21.718 -3.786 7.955 1.00 82.12 207 ALA A O 1
ATOM 1538 N N . ARG A 1 208 ? -21.661 -3.733 5.710 1.00 78.69 208 ARG A N 1
ATOM 1539 C CA . ARG A 1 208 ? -22.598 -2.609 5.568 1.00 78.69 208 ARG A CA 1
ATOM 1540 C C . ARG A 1 208 ? -23.990 -2.910 6.141 1.00 78.69 208 ARG A C 1
ATOM 1542 O O . ARG A 1 208 ? -24.640 -1.990 6.637 1.00 78.69 208 ARG A O 1
ATOM 1549 N N . ARG A 1 209 ? -24.434 -4.175 6.127 1.00 80.19 209 ARG A N 1
ATOM 1550 C CA . ARG A 1 209 ? -25.714 -4.600 6.727 1.00 80.19 209 ARG A CA 1
ATOM 1551 C C . ARG A 1 209 ? -25.667 -4.664 8.258 1.00 80.19 209 ARG A C 1
ATOM 1553 O O . ARG A 1 209 ? -26.687 -4.440 8.895 1.00 80.19 209 ARG A O 1
ATOM 1560 N N . ARG A 1 210 ? -24.506 -4.958 8.853 1.00 72.00 210 ARG A N 1
ATOM 1561 C CA . ARG A 1 210 ? -24.355 -5.187 10.304 1.00 72.00 210 ARG A CA 1
ATOM 1562 C C . ARG A 1 210 ? -24.147 -3.913 11.129 1.00 72.00 210 ARG A C 1
ATOM 1564 O O . ARG A 1 210 ? -24.423 -3.949 12.322 1.00 72.00 210 ARG A O 1
ATOM 1571 N N . GLN A 1 211 ? -23.628 -2.822 10.547 1.00 67.25 211 GLN A N 1
ATOM 1572 C CA . GLN A 1 211 ? -23.266 -1.544 11.215 1.00 67.25 211 GLN A CA 1
ATOM 1573 C C . GLN A 1 211 ? -22.249 -1.650 12.385 1.00 67.25 211 GLN A C 1
ATOM 1575 O O . GLN A 1 211 ? -21.681 -0.637 12.801 1.00 67.25 211 GLN A O 1
ATOM 1580 N N . ARG A 1 212 ? -21.966 -2.861 12.885 1.00 71.38 212 ARG A N 1
ATOM 1581 C CA . ARG A 1 212 ? -20.958 -3.199 13.893 1.00 71.38 212 ARG A CA 1
ATOM 1582 C C . ARG A 1 212 ? -20.041 -4.321 13.403 1.00 71.38 212 ARG A C 1
ATOM 1584 O O . ARG A 1 212 ? -20.466 -5.174 12.624 1.00 71.38 212 ARG A O 1
ATOM 1591 N N . THR A 1 213 ? -18.797 -4.320 13.872 1.00 78.38 213 THR A N 1
ATOM 1592 C CA . THR A 1 213 ? -17.816 -5.386 13.605 1.00 78.38 213 THR A CA 1
ATOM 1593 C C . THR A 1 213 ? -18.105 -6.636 14.430 1.00 78.38 213 THR A C 1
ATOM 1595 O O . THR A 1 213 ? -18.883 -6.589 15.384 1.00 78.38 213 THR A O 1
ATOM 1598 N N . LEU A 1 214 ? -17.425 -7.747 14.122 1.00 74.25 214 LEU A N 1
ATOM 1599 C CA . LEU A 1 214 ? -17.480 -8.956 14.957 1.00 74.25 214 LEU A CA 1
ATOM 1600 C C . LEU A 1 214 ? -16.974 -8.716 16.389 1.00 74.25 214 LEU A C 1
ATOM 1602 O O . LEU A 1 214 ? -17.431 -9.371 17.318 1.00 74.25 214 LEU A O 1
ATOM 1606 N N . LEU A 1 215 ? -16.083 -7.738 16.579 1.00 71.94 215 LEU A N 1
ATOM 1607 C CA . LEU A 1 215 ? -15.586 -7.316 17.894 1.00 71.94 215 LEU A CA 1
ATOM 1608 C C . LEU A 1 215 ? -16.496 -6.269 18.575 1.00 71.94 215 LEU A C 1
ATOM 1610 O O . LEU A 1 215 ? -16.190 -5.796 19.672 1.00 71.94 215 LEU A O 1
ATOM 1614 N N . GLY A 1 216 ? -17.625 -5.917 17.947 1.00 62.50 216 GLY A N 1
ATOM 1615 C CA . GLY A 1 216 ? -18.631 -4.991 18.471 1.00 62.50 216 GLY A CA 1
ATOM 1616 C C . GLY A 1 216 ? -18.324 -3.506 18.257 1.00 62.50 216 GLY A C 1
ATOM 1617 O O . GLY A 1 216 ? -19.003 -2.662 18.838 1.00 62.50 216 GLY A O 1
ATOM 1618 N N . GLU A 1 217 ? -17.328 -3.172 17.435 1.00 68.31 217 GLU A N 1
ATOM 1619 C CA . GLU A 1 217 ? -16.921 -1.793 17.141 1.00 68.31 217 GLU A CA 1
ATOM 1620 C C . GLU A 1 217 ? -17.818 -1.142 16.090 1.00 68.31 217 GLU A C 1
ATOM 1622 O O . GLU A 1 217 ? -18.428 -1.814 15.257 1.00 68.31 217 GLU A O 1
ATOM 1627 N N . THR A 1 218 ? -17.865 0.190 16.094 1.00 70.31 218 THR A N 1
ATOM 1628 C CA . THR A 1 218 ? -18.556 0.940 15.037 1.00 70.31 218 THR A CA 1
ATOM 1629 C C . THR A 1 218 ? -17.779 0.875 13.723 1.00 70.31 218 THR A C 1
ATOM 1631 O O . THR A 1 218 ? -16.558 1.078 13.676 1.00 70.31 218 THR A O 1
ATOM 1634 N N . LEU A 1 219 ? -18.504 0.589 12.643 1.00 70.62 219 LEU A N 1
ATOM 1635 C CA . LEU A 1 219 ? -17.961 0.559 11.293 1.00 70.62 219 LEU A CA 1
ATOM 1636 C C . LEU A 1 219 ? -17.700 2.002 10.820 1.00 70.62 219 LEU A C 1
ATOM 1638 O O . LEU A 1 219 ? -18.641 2.761 10.592 1.00 70.62 219 LEU A O 1
ATOM 1642 N N . LEU A 1 220 ? -16.432 2.398 10.672 1.00 67.94 220 LEU A N 1
ATOM 1643 C CA . LEU A 1 220 ? -16.066 3.740 10.197 1.00 67.94 220 LEU A CA 1
ATOM 1644 C C . LEU A 1 220 ? -15.867 3.721 8.678 1.00 67.94 220 LEU A C 1
ATOM 1646 O O . LEU A 1 220 ? -14.747 3.577 8.188 1.00 67.94 220 LEU A O 1
ATOM 1650 N N . ILE A 1 221 ? -16.964 3.867 7.933 1.00 64.69 221 ILE A N 1
ATOM 1651 C CA . ILE A 1 221 ? -16.933 4.055 6.477 1.00 64.69 221 ILE A CA 1
ATOM 1652 C C . ILE A 1 221 ? -17.086 5.552 6.169 1.00 64.69 221 ILE A C 1
ATOM 1654 O O . ILE A 1 221 ? -18.077 6.148 6.595 1.00 64.69 221 ILE A O 1
ATOM 1658 N N . PRO A 1 222 ? -16.162 6.172 5.411 1.00 63.06 222 PRO A N 1
ATOM 1659 C CA . PRO A 1 222 ? -16.335 7.539 4.931 1.00 63.06 222 PRO A CA 1
ATOM 1660 C C . PRO A 1 222 ? -17.610 7.665 4.083 1.00 63.06 222 PRO A C 1
ATOM 1662 O O . PRO A 1 222 ? -17.751 7.013 3.051 1.00 63.06 222 PRO A O 1
ATOM 1665 N N . THR A 1 223 ? -18.556 8.500 4.514 1.00 59.78 223 THR A N 1
ATOM 1666 C CA . THR A 1 223 ? -19.831 8.745 3.809 1.00 59.78 223 THR A CA 1
ATOM 1667 C C . THR A 1 223 ? -19.780 9.947 2.868 1.00 59.78 223 THR A C 1
ATOM 1669 O O . THR A 1 223 ? -20.708 10.160 2.087 1.00 59.78 223 THR A O 1
ATOM 1672 N N . ASN A 1 224 ? -18.709 10.741 2.920 1.00 62.28 224 ASN A N 1
ATOM 1673 C CA . ASN A 1 224 ? -18.589 11.941 2.108 1.00 62.28 224 ASN A CA 1
ATOM 1674 C C . ASN A 1 224 ? -18.220 11.601 0.655 1.00 62.28 224 ASN A C 1
ATOM 1676 O O . ASN A 1 224 ? -17.207 10.956 0.402 1.00 62.28 224 ASN A O 1
ATOM 1680 N N . ARG A 1 225 ? -19.036 12.077 -0.291 1.00 62.81 225 ARG A N 1
ATOM 1681 C CA . ARG A 1 225 ? -18.836 11.925 -1.744 1.00 62.81 225 ARG A CA 1
ATOM 1682 C C . ARG A 1 225 ? -18.495 13.238 -2.453 1.00 62.81 225 ARG A C 1
ATOM 1684 O O . ARG A 1 225 ? -18.473 13.280 -3.678 1.00 62.81 225 ARG A O 1
ATOM 1691 N N . ARG A 1 226 ? -18.292 14.332 -1.711 1.00 74.06 226 ARG A N 1
ATOM 1692 C CA . ARG A 1 226 ? -17.995 15.634 -2.316 1.00 74.06 226 ARG A CA 1
ATOM 1693 C C . ARG A 1 226 ? -16.565 15.644 -2.842 1.00 74.06 226 ARG A C 1
ATOM 1695 O O . ARG A 1 226 ? -15.628 15.454 -2.072 1.00 74.06 226 ARG A O 1
ATOM 1702 N N . VAL A 1 227 ? -16.427 15.894 -4.139 1.00 77.81 227 VAL A N 1
ATOM 1703 C CA . VAL A 1 227 ? -15.141 16.163 -4.783 1.00 77.81 227 VAL A CA 1
ATOM 1704 C C . VAL A 1 227 ? -14.858 17.651 -4.633 1.00 77.81 227 VAL A C 1
ATOM 1706 O O . VAL A 1 227 ? -15.586 18.481 -5.173 1.00 77.81 227 VAL A O 1
ATOM 1709 N N . ASP A 1 228 ? -13.835 17.999 -3.862 1.00 84.25 228 ASP A N 1
ATOM 1710 C CA . ASP A 1 228 ? -13.408 19.377 -3.660 1.00 84.25 228 ASP A CA 1
ATOM 1711 C C . ASP A 1 228 ? -12.034 19.639 -4.301 1.00 84.25 228 ASP A C 1
ATOM 1713 O O . ASP A 1 228 ? -11.308 18.733 -4.716 1.00 84.25 228 ASP A O 1
ATOM 1717 N N . ARG A 1 229 ? -11.663 20.920 -4.407 1.00 86.00 229 ARG A N 1
ATOM 1718 C CA . ARG A 1 229 ? -10.399 21.322 -5.048 1.00 86.00 229 ARG A CA 1
ATOM 1719 C C . ARG A 1 229 ? -9.168 20.789 -4.310 1.00 86.00 229 ARG A C 1
ATOM 1721 O O . ARG A 1 229 ? -8.140 20.576 -4.941 1.00 86.00 229 ARG A O 1
ATOM 1728 N N . ARG A 1 230 ? -9.265 20.569 -2.993 1.00 83.69 230 ARG A N 1
ATOM 1729 C CA . ARG A 1 230 ? -8.168 20.013 -2.188 1.00 83.69 230 ARG A CA 1
ATOM 1730 C C . ARG A 1 230 ? -7.981 18.522 -2.444 1.00 83.69 230 ARG A C 1
ATOM 1732 O O . ARG A 1 230 ? -6.844 18.105 -2.631 1.00 83.69 230 ARG A O 1
ATOM 1739 N N . LEU A 1 231 ? -9.064 17.749 -2.544 1.00 84.06 231 LEU A N 1
ATOM 1740 C CA . LEU A 1 231 ? -9.016 16.346 -2.946 1.00 84.06 231 LEU A CA 1
ATOM 1741 C C . LEU A 1 231 ? -8.469 16.199 -4.360 1.00 84.06 231 LEU A C 1
ATOM 1743 O O . LEU A 1 231 ? -7.611 15.349 -4.579 1.00 84.06 231 LEU A O 1
ATOM 1747 N N . LEU A 1 232 ? -8.909 17.041 -5.300 1.00 88.12 232 LEU A N 1
ATOM 1748 C CA . LEU A 1 232 ? -8.381 17.041 -6.667 1.00 88.12 232 LEU A CA 1
ATOM 1749 C C . LEU A 1 232 ? -6.881 17.357 -6.689 1.00 88.12 232 LEU A C 1
ATOM 1751 O O . LEU A 1 232 ? -6.115 16.599 -7.275 1.00 88.12 232 LEU A O 1
ATOM 1755 N N . ALA A 1 233 ? -6.447 18.418 -6.001 1.00 89.31 233 ALA A N 1
ATOM 1756 C CA . ALA A 1 233 ? -5.033 18.786 -5.924 1.00 89.31 233 ALA A CA 1
ATOM 1757 C C . ALA A 1 233 ? -4.184 17.699 -5.241 1.00 89.31 233 ALA A C 1
ATOM 1759 O O . ALA A 1 233 ? -3.114 17.351 -5.734 1.00 89.31 233 ALA A O 1
ATOM 1760 N N . GLY A 1 234 ? -4.670 17.124 -4.138 1.00 88.00 234 GLY A N 1
ATOM 1761 C CA . GLY A 1 234 ? -3.998 16.028 -3.440 1.00 88.00 234 GLY A CA 1
ATOM 1762 C C . GLY A 1 234 ? -3.894 14.764 -4.296 1.00 88.00 234 GLY A C 1
ATOM 1763 O O . GLY A 1 234 ? -2.826 14.159 -4.363 1.00 88.00 234 GLY A O 1
ATOM 1764 N N . SER A 1 235 ? -4.967 14.410 -5.009 1.00 87.44 235 SER A N 1
ATOM 1765 C CA . SER A 1 235 ? -4.994 13.265 -5.931 1.00 87.44 235 SER A CA 1
ATOM 1766 C C . SER A 1 235 ? -4.054 13.469 -7.118 1.00 87.44 235 SER A C 1
ATOM 1768 O O . SER A 1 235 ? -3.366 12.532 -7.509 1.00 87.44 235 SER A O 1
ATOM 1770 N N . ALA A 1 236 ? -3.970 14.692 -7.654 1.00 91.88 236 ALA A N 1
ATOM 1771 C CA . ALA A 1 236 ? -3.037 15.034 -8.723 1.00 91.88 236 ALA A CA 1
ATOM 1772 C C . ALA A 1 236 ? -1.576 14.915 -8.261 1.00 91.88 236 ALA A C 1
ATOM 1774 O O . ALA A 1 236 ? -0.789 14.238 -8.913 1.00 91.88 236 ALA A O 1
ATOM 1775 N N . LEU A 1 237 ? -1.218 15.494 -7.108 1.00 91.62 237 LEU A N 1
ATOM 1776 C CA . LEU A 1 237 ? 0.139 15.391 -6.549 1.00 91.62 237 LEU A CA 1
ATOM 1777 C C . LEU A 1 237 ? 0.529 13.942 -6.242 1.00 91.62 237 LEU A C 1
ATOM 1779 O O . LEU A 1 237 ? 1.644 13.521 -6.549 1.00 91.62 237 LEU A O 1
ATOM 1783 N N . PHE A 1 238 ? -0.404 13.173 -5.675 1.00 89.44 238 PHE A N 1
ATOM 1784 C CA . PHE A 1 238 ? -0.214 11.748 -5.437 1.00 89.44 238 PHE A CA 1
ATOM 1785 C C . PHE A 1 238 ? 0.012 10.984 -6.745 1.00 89.44 238 PHE A C 1
ATOM 1787 O O . PHE A 1 238 ? 0.953 10.200 -6.829 1.00 89.44 238 PHE A O 1
ATOM 1794 N N . GLY A 1 239 ? -0.819 11.232 -7.762 1.00 88.69 239 GLY A N 1
ATOM 1795 C CA . GLY A 1 239 ? -0.717 10.596 -9.074 1.00 88.69 239 GLY A CA 1
ATOM 1796 C C . GLY A 1 239 ? 0.596 10.916 -9.784 1.00 88.69 239 GLY A C 1
ATOM 1797 O O . GLY A 1 239 ? 1.225 10.006 -10.313 1.00 88.69 239 GLY A O 1
ATOM 1798 N N . VAL A 1 240 ? 1.056 12.171 -9.728 1.00 92.06 240 VAL A N 1
ATOM 1799 C CA . VAL A 1 240 ? 2.355 12.583 -10.286 1.00 92.06 240 VAL A CA 1
ATOM 1800 C C . VAL A 1 240 ? 3.497 11.859 -9.577 1.00 92.06 240 VAL A C 1
ATOM 1802 O O . VAL A 1 240 ? 4.300 11.212 -10.238 1.00 92.06 240 VAL A O 1
ATOM 1805 N N . GLY A 1 241 ? 3.555 11.895 -8.242 1.00 90.56 241 GLY A N 1
ATOM 1806 C CA . GLY A 1 241 ? 4.635 11.231 -7.503 1.00 90.56 241 GLY A CA 1
ATOM 1807 C C . GLY A 1 241 ? 4.643 9.709 -7.693 1.00 90.56 241 GLY A C 1
ATOM 1808 O O . GLY A 1 241 ? 5.698 9.109 -7.891 1.00 90.56 241 GLY A O 1
ATOM 1809 N N . TRP A 1 242 ? 3.467 9.081 -7.708 1.00 90.75 242 TRP A N 1
ATOM 1810 C CA . TRP A 1 242 ? 3.337 7.656 -7.994 1.00 90.75 242 TRP A CA 1
ATOM 1811 C C . TRP A 1 242 ? 3.745 7.316 -9.437 1.00 90.75 242 TRP A C 1
ATOM 1813 O O . TRP A 1 242 ? 4.466 6.344 -9.638 1.00 90.75 242 TRP A O 1
ATOM 1823 N N . GLY A 1 243 ? 3.360 8.130 -10.425 1.00 88.56 243 GLY A N 1
ATOM 1824 C CA . GLY A 1 243 ? 3.696 7.913 -11.836 1.00 88.56 243 GLY A CA 1
ATOM 1825 C C . GLY A 1 243 ? 5.170 8.166 -12.150 1.00 88.56 243 GLY A C 1
ATOM 1826 O O . GLY A 1 243 ? 5.719 7.542 -13.047 1.00 88.56 243 GLY A O 1
ATOM 1827 N N . MET A 1 244 ? 5.836 9.029 -11.378 1.00 88.88 244 MET A N 1
ATOM 1828 C CA . MET A 1 244 ? 7.277 9.264 -11.489 1.00 88.88 244 MET A CA 1
ATOM 1829 C C . MET A 1 244 ? 8.098 8.050 -11.047 1.00 88.88 244 MET A C 1
ATOM 1831 O O . MET A 1 244 ? 9.059 7.687 -11.718 1.00 88.88 244 MET A O 1
ATOM 1835 N N . ALA A 1 245 ? 7.770 7.452 -9.899 1.00 89.69 245 ALA A N 1
ATOM 1836 C CA . ALA A 1 245 ? 8.578 6.379 -9.312 1.00 89.69 245 ALA A CA 1
ATOM 1837 C C . ALA A 1 245 ? 8.046 4.966 -9.589 1.00 89.69 245 ALA A C 1
ATOM 1839 O O . ALA A 1 245 ? 8.771 4.004 -9.360 1.00 89.69 245 ALA A O 1
ATOM 1840 N N . GLY A 1 246 ? 6.781 4.814 -9.992 1.00 87.25 246 GLY A N 1
ATOM 1841 C CA . GLY A 1 246 ? 6.104 3.514 -10.057 1.00 87.25 246 GLY A CA 1
ATOM 1842 C C . GLY A 1 246 ? 5.902 2.860 -8.683 1.00 87.25 246 GLY A C 1
ATOM 1843 O O . GLY A 1 246 ? 5.592 1.677 -8.596 1.00 87.25 246 GLY A O 1
ATOM 1844 N N . ILE A 1 247 ? 6.098 3.606 -7.590 1.00 89.69 247 ILE A N 1
ATOM 1845 C CA . ILE A 1 247 ? 6.025 3.100 -6.216 1.00 89.69 247 ILE A CA 1
ATOM 1846 C C . ILE A 1 247 ? 4.793 3.689 -5.531 1.00 89.69 247 ILE A C 1
ATOM 1848 O O . ILE A 1 247 ? 4.668 4.903 -5.363 1.00 89.69 247 ILE A O 1
ATOM 1852 N N . CYS A 1 248 ? 3.885 2.824 -5.073 1.00 88.25 248 CYS A N 1
ATOM 1853 C CA . CYS A 1 248 ? 2.808 3.208 -4.158 1.00 88.25 248 CYS A CA 1
ATOM 1854 C C . CYS A 1 248 ? 3.189 2.957 -2.691 1.00 88.25 248 CYS A C 1
ATOM 1856 O O . CYS A 1 248 ? 4.071 2.148 -2.404 1.00 88.25 248 CYS A O 1
ATOM 1858 N N . PRO A 1 249 ? 2.499 3.600 -1.727 1.00 88.81 249 PRO A N 1
ATOM 1859 C CA . PRO A 1 249 ? 2.828 3.469 -0.307 1.00 88.81 249 PRO A CA 1
ATOM 1860 C C . PRO A 1 249 ? 2.857 2.027 0.217 1.00 88.81 249 PRO A C 1
ATOM 1862 O O . PRO A 1 249 ? 3.645 1.732 1.103 1.00 88.81 249 PRO A O 1
ATOM 1865 N N . GLY A 1 250 ? 2.040 1.117 -0.324 1.00 90.50 250 GLY A N 1
ATOM 1866 C CA . GLY A 1 250 ? 2.063 -0.301 0.063 1.00 90.50 250 GLY A CA 1
ATOM 1867 C C . GLY A 1 250 ? 3.360 -1.011 -0.315 1.00 90.50 250 GLY A C 1
ATOM 1868 O O . GLY A 1 250 ? 4.111 -1.396 0.580 1.00 90.50 250 GLY A O 1
ATOM 1869 N N . PRO A 1 251 ? 3.651 -1.140 -1.619 1.00 92.00 251 PRO A N 1
ATOM 1870 C CA . PRO A 1 251 ? 4.944 -1.574 -2.129 1.00 92.00 251 PRO A CA 1
ATOM 1871 C C . PRO A 1 251 ? 6.131 -0.856 -1.504 1.00 92.00 251 PRO A C 1
ATOM 1873 O O . PRO A 1 251 ? 7.114 -1.516 -1.223 1.00 92.00 251 PRO A O 1
ATOM 1876 N N . ALA A 1 252 ? 6.044 0.442 -1.199 1.00 93.88 252 ALA A N 1
ATOM 1877 C CA . ALA A 1 252 ? 7.125 1.162 -0.527 1.00 93.88 252 ALA A CA 1
ATOM 1878 C C . ALA A 1 252 ? 7.497 0.536 0.830 1.00 93.88 252 ALA A C 1
ATOM 1880 O O . ALA A 1 252 ? 8.676 0.319 1.105 1.00 93.88 252 ALA A O 1
ATOM 1881 N N . TRP A 1 253 ? 6.503 0.193 1.659 1.00 96.12 253 TRP A N 1
ATOM 1882 C CA . TRP A 1 253 ? 6.735 -0.501 2.932 1.00 96.12 253 TRP A CA 1
ATOM 1883 C C . TRP A 1 253 ? 7.271 -1.922 2.729 1.00 96.12 253 TRP A C 1
ATOM 1885 O O . TRP A 1 253 ? 8.167 -2.337 3.456 1.00 96.12 253 TRP A O 1
ATOM 1895 N N . VAL A 1 254 ? 6.775 -2.653 1.729 1.00 95.75 254 VAL A N 1
ATOM 1896 C CA . VAL A 1 254 ? 7.275 -4.000 1.390 1.00 95.75 254 VAL A CA 1
ATOM 1897 C C . VAL A 1 254 ? 8.730 -3.939 0.908 1.00 95.75 254 VAL A C 1
ATOM 1899 O O . VAL A 1 254 ? 9.565 -4.702 1.378 1.00 95.75 254 VAL A O 1
ATOM 1902 N N . LEU A 1 255 ? 9.060 -2.988 0.034 1.00 93.81 255 LEU A N 1
ATOM 1903 C CA . LEU A 1 255 ? 10.401 -2.733 -0.492 1.00 93.81 255 LEU A CA 1
ATOM 1904 C C . LEU A 1 255 ? 11.378 -2.319 0.610 1.00 93.81 255 LEU A C 1
ATOM 1906 O O . LEU A 1 255 ? 12.515 -2.795 0.633 1.00 93.81 255 LEU A O 1
ATOM 1910 N N . ALA A 1 256 ? 10.947 -1.458 1.534 1.00 95.06 256 ALA A N 1
ATOM 1911 C CA . ALA A 1 256 ? 11.737 -1.100 2.706 1.00 95.06 256 ALA A CA 1
ATOM 1912 C C . ALA A 1 256 ? 11.977 -2.324 3.609 1.00 95.06 256 ALA A C 1
ATOM 1914 O O . ALA A 1 256 ? 13.102 -2.563 4.040 1.00 95.06 256 ALA A O 1
ATOM 1915 N N . GLY A 1 257 ? 10.948 -3.151 3.829 1.00 93.94 257 GLY A N 1
ATOM 1916 C CA . GLY A 1 257 ? 11.052 -4.402 4.588 1.00 93.94 257 GLY A CA 1
ATOM 1917 C C . GLY A 1 257 ? 11.958 -5.441 3.928 1.00 93.94 257 GLY A C 1
ATOM 1918 O O . GLY A 1 257 ? 12.658 -6.174 4.621 1.00 93.94 257 GLY A O 1
ATOM 1919 N N . ALA A 1 258 ? 12.009 -5.463 2.594 1.00 92.44 258 ALA A N 1
ATOM 1920 C CA . ALA A 1 258 ? 12.903 -6.312 1.811 1.00 92.44 258 ALA A CA 1
ATOM 1921 C C . ALA A 1 258 ? 14.376 -5.856 1.862 1.00 92.44 258 ALA A C 1
ATOM 1923 O O . ALA A 1 258 ? 15.239 -6.539 1.316 1.00 92.44 258 ALA A O 1
ATOM 1924 N N . GLY A 1 259 ? 14.674 -4.721 2.508 1.00 91.06 259 GLY A N 1
ATOM 1925 C CA . GLY A 1 259 ? 16.025 -4.174 2.634 1.00 91.06 259 GLY A CA 1
ATOM 1926 C C . GLY A 1 259 ? 16.479 -3.335 1.437 1.00 91.06 259 GLY A C 1
ATOM 1927 O O . GLY A 1 259 ? 17.669 -3.060 1.304 1.00 91.06 259 GLY A O 1
ATOM 1928 N N . SER A 1 260 ? 15.565 -2.914 0.557 1.00 91.38 260 SER A N 1
ATOM 1929 C CA . SER A 1 260 ? 15.931 -2.075 -0.587 1.00 91.38 260 SER A CA 1
ATOM 1930 C C . SER A 1 260 ? 16.165 -0.620 -0.158 1.00 91.38 260 SER A C 1
ATOM 1932 O O . SER A 1 260 ? 15.285 0.039 0.405 1.00 91.38 260 SER A O 1
ATOM 1934 N N . LEU A 1 261 ? 17.350 -0.084 -0.465 1.00 91.62 261 LEU A N 1
ATOM 1935 C CA . LEU A 1 261 ? 17.670 1.325 -0.215 1.00 91.62 261 LEU A CA 1
ATOM 1936 C C . LEU A 1 261 ? 16.685 2.285 -0.922 1.00 91.62 261 LEU A C 1
ATOM 1938 O O . LEU A 1 261 ? 16.208 3.212 -0.263 1.00 91.62 261 LEU A O 1
ATOM 1942 N N . PRO A 1 262 ? 16.299 2.064 -2.198 1.00 91.38 262 PRO A N 1
ATOM 1943 C CA . PRO A 1 262 ? 15.289 2.882 -2.871 1.00 91.38 262 PRO A CA 1
ATOM 1944 C C . PRO A 1 262 ? 13.929 2.908 -2.158 1.00 91.38 262 PRO A C 1
ATOM 1946 O O . PRO A 1 262 ? 13.324 3.974 -2.027 1.00 91.38 262 PRO A O 1
ATOM 1949 N N . GLY A 1 263 ? 13.464 1.759 -1.649 1.00 91.38 263 GLY A N 1
ATOM 1950 C CA . GLY A 1 263 ? 12.223 1.665 -0.878 1.00 91.38 263 GLY A CA 1
ATOM 1951 C C . GLY A 1 263 ? 12.296 2.463 0.420 1.00 91.38 263 GLY A C 1
ATOM 1952 O O . GLY A 1 263 ? 11.397 3.250 0.714 1.00 91.38 263 GLY A O 1
ATOM 1953 N N . CYS A 1 264 ? 13.402 2.338 1.159 1.00 94.00 264 CYS A N 1
ATOM 1954 C CA . CYS A 1 264 ? 13.648 3.120 2.370 1.00 94.00 264 CYS A CA 1
ATOM 1955 C C . CYS A 1 264 ? 13.670 4.629 2.091 1.00 94.00 264 CYS A C 1
ATOM 1957 O O . CYS A 1 264 ? 13.003 5.387 2.797 1.00 94.00 264 CYS A O 1
ATOM 1959 N N . LEU A 1 265 ? 14.379 5.070 1.046 1.00 94.56 265 LEU A N 1
ATOM 1960 C CA . LEU A 1 265 ? 14.438 6.481 0.648 1.00 94.56 265 LEU A CA 1
ATOM 1961 C C . LEU A 1 265 ? 13.049 7.034 0.324 1.00 94.56 265 LEU A C 1
ATOM 1963 O O . LEU A 1 265 ? 12.688 8.109 0.804 1.00 94.56 265 LEU A O 1
ATOM 1967 N N . PHE A 1 266 ? 12.254 6.283 -0.439 1.00 94.31 266 PHE A N 1
ATOM 1968 C CA . PHE A 1 266 ? 10.891 6.677 -0.777 1.00 94.31 266 PHE A CA 1
ATOM 1969 C C . PHE A 1 266 ? 9.999 6.769 0.468 1.00 94.31 266 PHE A C 1
ATOM 1971 O O . PHE A 1 266 ? 9.290 7.761 0.636 1.00 94.31 266 PHE A O 1
ATOM 1978 N N . VAL A 1 267 ? 10.039 5.773 1.365 1.00 95.25 267 VAL A N 1
ATOM 1979 C CA . VAL A 1 267 ? 9.247 5.779 2.609 1.00 95.25 267 VAL A CA 1
ATOM 1980 C C . VAL A 1 267 ? 9.627 6.967 3.487 1.00 95.25 267 VAL A C 1
ATOM 1982 O O . VAL A 1 267 ? 8.740 7.680 3.953 1.00 95.25 267 VAL A O 1
ATOM 1985 N N . VAL A 1 268 ? 10.924 7.220 3.683 1.00 95.88 268 VAL A N 1
ATOM 1986 C CA . VAL A 1 268 ? 11.403 8.366 4.467 1.00 95.88 268 VAL A CA 1
ATOM 1987 C C . VAL A 1 268 ? 10.920 9.669 3.839 1.00 95.88 268 VAL A C 1
ATOM 1989 O O . VAL A 1 268 ? 10.290 10.470 4.525 1.00 95.88 268 VAL A O 1
ATOM 1992 N N . ALA A 1 269 ? 11.122 9.862 2.536 1.00 95.56 269 ALA A N 1
ATOM 1993 C CA . ALA A 1 269 ? 10.674 11.058 1.828 1.00 95.56 269 ALA A CA 1
ATOM 1994 C C . ALA A 1 269 ? 9.150 11.263 1.915 1.00 95.56 269 ALA A C 1
ATOM 1996 O O . ALA A 1 269 ? 8.682 12.374 2.163 1.00 95.56 269 ALA A O 1
ATOM 1997 N N . MET A 1 270 ? 8.368 10.191 1.796 1.00 94.81 270 MET A N 1
ATOM 1998 C CA . MET A 1 270 ? 6.917 10.217 1.974 1.00 94.81 270 MET A CA 1
ATOM 1999 C C . MET A 1 270 ? 6.515 10.628 3.392 1.00 94.81 270 MET A C 1
ATOM 2001 O O . MET A 1 270 ? 5.641 11.482 3.555 1.00 94.81 270 MET A O 1
ATOM 2005 N N . LEU A 1 271 ? 7.158 10.069 4.420 1.00 94.44 271 LEU A N 1
ATOM 2006 C CA . LEU A 1 271 ? 6.913 10.446 5.813 1.00 94.44 271 LEU A CA 1
ATOM 2007 C C . LEU A 1 271 ? 7.280 11.911 6.072 1.00 94.44 271 LEU A C 1
ATOM 2009 O O . LEU A 1 271 ? 6.508 12.613 6.726 1.00 94.44 271 LEU A O 1
ATOM 2013 N N . VAL A 1 272 ? 8.395 12.394 5.512 1.00 95.31 272 VAL A N 1
ATOM 2014 C CA . VAL A 1 272 ? 8.774 13.814 5.568 1.00 95.31 272 VAL A CA 1
ATOM 2015 C C . VAL A 1 272 ? 7.709 14.683 4.901 1.00 95.31 272 VAL A C 1
ATOM 2017 O O . VAL A 1 272 ? 7.289 15.671 5.495 1.00 95.31 272 VAL A O 1
ATOM 2020 N N . GLY A 1 273 ? 7.205 14.306 3.723 1.00 92.38 273 GLY A N 1
ATOM 2021 C CA . GLY A 1 273 ? 6.146 15.050 3.030 1.00 92.38 273 GLY A CA 1
ATOM 2022 C C . GLY A 1 273 ? 4.854 15.131 3.848 1.00 92.38 273 GLY A C 1
ATOM 2023 O O . GLY A 1 273 ? 4.257 16.202 3.977 1.00 92.38 273 GLY A O 1
ATOM 2024 N N . MET A 1 274 ? 4.454 14.022 4.476 1.00 90.75 274 MET A N 1
ATOM 2025 C CA . MET A 1 274 ? 3.297 13.987 5.375 1.00 90.75 274 MET A CA 1
ATOM 2026 C C . MET A 1 274 ? 3.504 14.852 6.627 1.00 90.75 274 MET A C 1
ATOM 2028 O O . MET A 1 274 ? 2.583 15.552 7.047 1.00 90.75 274 MET A O 1
ATOM 2032 N N . ALA A 1 275 ? 4.690 14.796 7.238 1.00 89.50 275 ALA A N 1
ATOM 2033 C CA . ALA A 1 275 ? 5.024 15.567 8.434 1.00 89.50 275 ALA A CA 1
ATOM 2034 C C . ALA A 1 275 ? 5.121 17.070 8.139 1.00 89.50 275 ALA A C 1
ATOM 2036 O O . ALA A 1 275 ? 4.616 17.882 8.912 1.00 89.50 275 ALA A O 1
ATOM 2037 N N . LEU A 1 276 ? 5.708 17.440 6.998 1.00 91.56 276 LEU A N 1
ATOM 2038 C CA . LEU A 1 276 ? 5.806 18.822 6.538 1.00 91.56 276 LEU A CA 1
ATOM 2039 C C . LEU A 1 276 ? 4.417 19.430 6.337 1.00 91.56 276 LEU A C 1
ATOM 2041 O O . LEU A 1 276 ? 4.169 20.550 6.776 1.00 91.56 276 LEU A O 1
ATOM 2045 N N . TYR A 1 277 ? 3.494 18.680 5.732 1.00 87.50 277 TYR A N 1
ATOM 2046 C CA . TYR A 1 277 ? 2.114 19.125 5.580 1.00 87.50 277 TYR A CA 1
ATOM 2047 C C . TYR A 1 277 ? 1.442 19.411 6.929 1.00 87.50 277 TYR A C 1
ATOM 2049 O O . TYR A 1 277 ? 0.889 20.492 7.132 1.00 87.50 277 TYR A O 1
ATOM 2057 N N . GLU A 1 278 ? 1.516 18.454 7.858 1.00 83.50 278 GLU A N 1
ATOM 2058 C CA . GLU A 1 278 ? 0.956 18.592 9.207 1.00 83.50 278 GLU A CA 1
ATOM 2059 C C . GLU A 1 278 ? 1.559 19.799 9.932 1.00 83.50 278 GLU A C 1
ATOM 2061 O O . GLU A 1 278 ? 0.839 20.598 10.526 1.00 83.50 278 GLU A O 1
ATOM 2066 N N . PHE A 1 279 ? 2.872 19.994 9.821 1.00 84.25 279 PHE A N 1
ATOM 2067 C CA . PHE A 1 279 ? 3.570 21.133 10.403 1.00 84.25 279 PHE A CA 1
ATOM 2068 C C . PHE A 1 279 ? 3.103 22.475 9.826 1.00 84.25 279 PHE A C 1
ATOM 2070 O O . PHE A 1 279 ? 2.810 23.407 10.580 1.00 84.25 279 PHE A O 1
ATOM 2077 N N . ILE A 1 280 ? 2.977 22.575 8.500 1.00 85.44 280 ILE A N 1
ATOM 2078 C CA . ILE A 1 280 ? 2.472 23.776 7.822 1.00 85.44 280 ILE A CA 1
ATOM 2079 C C . ILE A 1 280 ? 1.024 24.058 8.241 1.00 85.44 280 ILE A C 1
ATOM 2081 O O . ILE A 1 280 ? 0.673 25.209 8.502 1.00 85.44 280 ILE A O 1
ATOM 2085 N N . MET A 1 281 ? 0.182 23.027 8.332 1.00 80.31 281 MET A N 1
ATOM 2086 C CA . MET A 1 281 ? -1.226 23.185 8.706 1.00 80.31 281 MET A CA 1
ATOM 2087 C C . MET A 1 281 ? -1.423 23.504 10.185 1.00 80.31 281 MET A C 1
ATOM 2089 O O . MET A 1 281 ? -2.338 24.257 10.516 1.00 80.31 281 MET A O 1
ATOM 2093 N N . MET A 1 282 ? -0.570 22.988 11.072 1.00 74.94 282 MET A N 1
ATOM 2094 C CA . MET A 1 282 ? -0.563 23.379 12.481 1.00 74.94 282 MET A CA 1
ATOM 2095 C C . MET A 1 282 ? -0.186 24.851 12.651 1.00 74.94 282 MET A C 1
ATOM 2097 O O . MET A 1 282 ? -0.829 25.532 13.435 1.00 74.94 282 MET A O 1
ATOM 2101 N N . ARG A 1 283 ? 0.783 25.367 11.881 1.00 75.44 283 ARG A N 1
ATOM 2102 C CA . ARG A 1 283 ? 1.180 26.788 11.926 1.00 75.44 283 ARG A CA 1
ATOM 2103 C C . ARG A 1 283 ? 0.141 27.762 11.362 1.00 75.44 283 ARG A C 1
ATOM 2105 O O . ARG A 1 283 ? 0.249 28.957 11.605 1.00 75.44 283 ARG A O 1
ATOM 2112 N N . ARG A 1 284 ? -0.824 27.281 10.573 1.00 72.38 284 ARG A N 1
ATOM 2113 C CA . ARG A 1 284 ? -1.913 28.103 10.014 1.00 72.38 284 ARG A CA 1
ATOM 2114 C C . ARG A 1 284 ? -3.135 28.220 10.936 1.00 72.38 284 ARG A C 1
ATOM 2116 O O . ARG A 1 284 ? -4.058 28.949 10.581 1.00 72.38 284 ARG A O 1
ATOM 2123 N N . LYS A 1 285 ? -3.181 27.473 12.042 1.00 53.53 285 LYS A N 1
ATOM 2124 C CA . LYS A 1 285 ? -4.260 27.500 13.042 1.00 53.53 285 LYS A CA 1
ATOM 2125 C C . LYS A 1 285 ? -3.848 28.321 14.251 1.00 53.53 285 LYS A C 1
ATOM 2127 O O . LYS A 1 285 ? -4.774 28.902 14.852 1.00 53.53 285 LYS A O 1
#

Organism: Serratia plymuthica (NCBI:txid82996)

Foldseek 3Di:
DAAQPVPADLVLLLVLLQLLLVLQLLLCQQVLDGDDLLCLLLVCLDPDDPCVLLSVLLLVLLLCQQVVVVVVHDQPDADFDDDLVLLLLLLLLQLQLSQLQVPPPPDDPVVVVVVVVVVVVVVVVVVVVVPDDPPDPCPVLVVVSVVVSSVSSNVSSNSNNNSCRSLVLLHLVLLLLCVPPPPHHHCSNVSSNVSSCVSNVVSVVVSVVVCAHPSGHGNDDDPDPDDDPSSVSSVVSSCVSCNSGSDDSSSLSNCVSNVHPSSVSSNVSSSVSNNVNVVVVVVVD

Sequence (285 aa):
MTIDWLHFTPLSALAGGGIIGIAVALLLVFNGRIAGISGITGGLLTPGGTEKAWRGAFLVGLLISPWLYRIAGPLPEMPVSGGSLWLMAAGLLVGLGTRLGADAPAATAYAAWRGWHRVRWLLRRYLCCWGLSPSGLSVTWQEAKTMFRILFALLSGVIFGLGLIVAGMANPAKVLAFLDITGHWDPSLALVMVGAIAVAAPAFLWARRRQRTLLGETLLIPTNRRVDRRLLAGSALFGVGWGMAGICPGPAWVLAGAGSLPGCLFVVAMLVGMALYEFIMMRRK